Protein 5MKW (pdb70)

Solvent-accessible surface area: 13249 Å² total; per-residue (Å²): 101,46,60,40,34,24,62,14,38,26,60,7,62,110,107,31,102,0,38,0,72,88,62,102,35,62,0,30,114,26,1,70,128,0,42,73,6,74,116,104,86,0,122,117,42,0,97,87,52,48,0,46,161,8,64,115,125,20,2,64,60,0,26,108,44,0,17,80,33,34,0,10,44,6,14,11,80,162,42,90,125,6,22,40,26,134,22,56,84,125,12,7,15,0,0,1,4,18,14,45,76,108,36,67,58,104,17,39,145,24,108,34,72,60,149,150,121,87,199,103,46,60,38,35,24,64,15,37,26,63,8,61,112,110,31,99,0,37,0,72,96,62,103,35,64,0,20,112,23,10,71,128,0,48,74,8,74,116,102,89,0,107,117,39,0,96,86,51,42,0,46,152,9,59,111,118,15,2,62,55,0,20,111,44,0,21,67,33,34,0,4,43,5,15,13,82,159,44,81,137,13,26,44,35,126,21,49,74,136,22,7,16,0,0,2,4,17,16,40,74,113,20,67,62,109,17,35,135,19,96,42,103,74,188,206,187

Secondary structure (DSSP, 8-state):
---SHHHHHHHHHHHHTTB-TTT--BHHHHHHHHHHS-HHHHHHHHHTSGGGGS-HHHHHHHHH---GGGTEEEEESSPPTTS----SGGGEEEEEHHHHHHHHHHHHHHHHHHHHHH-/----HHHHHHHHHHHHTTB-TTT--BHHHHHHHHHHS-HHHHHHHHHTSGGGGS-HHHHHHHHH---GGGTEEEEESSPPTTS----SGGGEEEEEHHHHHHHHHHHHHHHHHHHH-

Structure (mmCIF, N/CA/C/O backbone):
data_5MKW
#
_entry.id   5MKW
#
_cell.length_a   56.841
_cell.length_b   67.552
_cell.length_c   92.161
_cell.angle_alpha   90.00
_cell.angle_beta   90.00
_cell.angle_gamma   90.00
#
_symmetry.space_group_name_H-M   'P 21 21 21'
#
loop_
_entity.id
_entity.type
_entity.pdbx_description
1 polymer 'DNA annealing helicase and endonuclease ZRANB3'
2 non-polymer 'ZINC ION'
3 non-polymer GLYCEROL
4 water water
#
loop_
_atom_site.group_PDB
_atom_site.id
_atom_site.type_symbol
_atom_site.label_atom_id
_atom_site.label_alt_id
_atom_site.label_comp_id
_atom_site.label_asym_id
_atom_site.label_entity_id
_atom_site.label_seq_id
_atom_site.pdbx_PDB_ins_code
_atom_site.Cartn_x
_atom_site.Cartn_y
_atom_site.Cartn_z
_atom_site.occupancy
_atom_site.B_iso_or_equiv
_atom_site.auth_seq_id
_atom_site.auth_comp_id
_atom_site.auth_asym_id
_atom_site.auth_atom_id
_atom_site.pdbx_PDB_model_num
ATOM 1 N N . SER A 1 1 ? -7.930 -36.787 6.580 1.00 40.38 1 SER A N 1
ATOM 2 C CA . SER A 1 1 ? -7.073 -35.881 5.758 1.00 41.61 1 SER A CA 1
ATOM 3 C C . SER A 1 1 ? -7.806 -34.575 5.448 1.00 36.46 1 SER A C 1
ATOM 4 O O . SER A 1 1 ? -8.958 -34.586 5.044 1.00 37.99 1 SER A O 1
ATOM 7 N N . MET A 1 2 ? -7.066 -33.481 5.474 1.00 36.77 2 MET A N 1
ATOM 8 C CA . MET A 1 2 ? -7.627 -32.175 5.208 1.00 36.17 2 MET A CA 1
ATOM 9 C C . MET A 1 2 ? -7.249 -31.691 3.827 1.00 31.49 2 MET A C 1
ATOM 10 O O . MET A 1 2 ? -7.475 -30.543 3.530 1.00 28.21 2 MET A O 1
ATOM 15 N N . SER A 1 3 ? -6.680 -32.566 2.992 1.00 29.21 3 SER A N 1
ATOM 16 C CA . SER A 1 3 ? -6.073 -32.132 1.727 1.00 29.25 3 SER A CA 1
ATOM 17 C C . SER A 1 3 ? -7.128 -31.630 0.730 1.00 25.80 3 SER A C 1
ATOM 18 O O . SER A 1 3 ? -6.856 -30.704 -0.041 1.00 24.91 3 SER A O 1
ATOM 21 N N . ASN A 1 4 ? -8.378 -32.068 0.914 1.00 23.92 4 ASN A N 1
ATOM 22 C CA . ASN A 1 4 ? -9.470 -31.751 0.010 1.00 22.82 4 ASN A CA 1
ATOM 23 C C . ASN A 1 4 ? -10.088 -30.432 0.519 1.00 22.51 4 ASN A C 1
ATOM 24 O O . ASN A 1 4 ? -11.253 -30.347 0.861 1.00 19.58 4 ASN A O 1
ATOM 29 N N . ASN A 1 5 ? -9.256 -29.399 0.636 1.00 23.04 5 ASN A 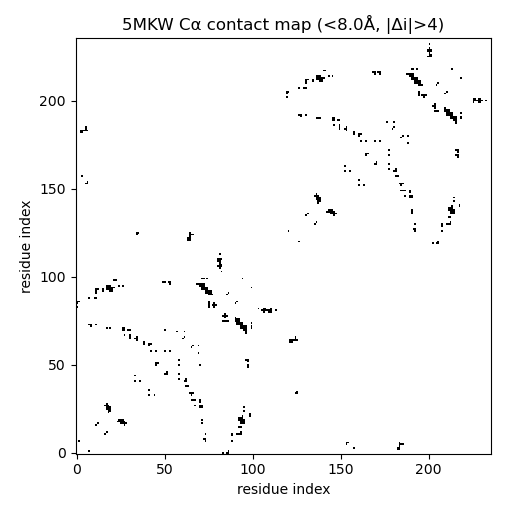N 1
ATOM 30 C CA . ASN A 1 5 ? -9.576 -28.289 1.511 1.00 22.32 5 ASN A CA 1
ATOM 31 C C . ASN A 1 5 ? -10.690 -27.341 1.014 1.00 21.10 5 ASN A C 1
ATOM 32 O O . ASN A 1 5 ? -11.521 -26.909 1.797 1.00 19.49 5 ASN A O 1
ATOM 37 N N . SER A 1 6 ? -10.671 -27.003 -0.263 1.00 20.40 6 SER A N 1
ATOM 38 C CA . SER A 1 6 ? -11.735 -26.255 -0.895 1.00 20.26 6 SER A CA 1
ATOM 39 C C . SER A 1 6 ? -13.079 -26.836 -0.595 1.00 20.28 6 SER A C 1
ATOM 40 O O . SER A 1 6 ? -13.982 -26.119 -0.206 1.00 17.55 6 SER A O 1
ATOM 43 N N . TYR A 1 7 ? -13.207 -28.156 -0.809 1.00 20.23 7 TYR A N 1
ATOM 44 C CA . TYR A 1 7 ? -14.462 -28.830 -0.616 1.00 19.88 7 TYR A CA 1
ATOM 45 C C . TYR A 1 7 ? -14.862 -28.680 0.833 1.00 21.97 7 TYR A C 1
ATOM 46 O O . TYR A 1 7 ? -16.017 -28.351 1.149 1.00 21.07 7 TYR A O 1
ATOM 55 N N . LEU A 1 8 ? -13.935 -29.022 1.727 1.00 22.27 8 LEU A N 1
ATOM 56 C CA . LEU A 1 8 ? -14.236 -29.010 3.148 1.00 21.77 8 LEU A CA 1
ATOM 57 C C . LEU A 1 8 ? -14.628 -27.609 3.661 1.00 22.29 8 LEU A C 1
ATOM 58 O O . LEU A 1 8 ? -15.577 -27.476 4.439 1.00 20.81 8 LEU A O 1
ATOM 63 N N . ARG A 1 9 ? -13.900 -26.582 3.213 1.00 20.89 9 ARG A N 1
ATOM 64 C CA . ARG A 1 9 ? -14.189 -25.197 3.603 1.00 20.35 9 ARG A CA 1
ATOM 65 C C . ARG A 1 9 ? -15.611 -24.868 3.224 1.00 19.68 9 ARG A C 1
ATOM 66 O O . ARG A 1 9 ? -16.384 -24.341 4.031 1.00 20.86 9 ARG A O 1
ATOM 74 N N . ALA A 1 10 ? -15.984 -25.236 2.013 1.00 20.28 10 ALA A N 1
ATOM 75 C CA . ALA A 1 10 ? -17.296 -24.844 1.487 1.00 22.42 10 ALA A CA 1
ATOM 76 C C . ALA A 1 10 ? -18.391 -25.586 2.226 1.00 21.64 10 ALA A C 1
ATOM 77 O O . ALA A 1 10 ? -19.408 -24.987 2.597 1.00 20.54 10 ALA A O 1
ATOM 79 N N . LYS A 1 11 ? -18.145 -26.832 2.541 1.00 22.24 11 LYS A N 1
ATOM 80 C CA . LYS A 1 11 ? -19.134 -27.628 3.300 1.00 25.92 11 LYS A CA 1
ATOM 81 C C . LYS A 1 11 ? -19.334 -27.111 4.708 1.00 24.30 11 LYS A C 1
ATOM 82 O O . LYS A 1 11 ? -20.476 -26.951 5.150 1.00 23.09 11 LYS A O 1
ATOM 88 N N . VAL A 1 12 ? -18.240 -26.756 5.388 1.00 22.22 12 VAL A N 1
ATOM 89 C CA . VAL A 1 12 ? -18.371 -26.230 6.745 1.00 21.58 12 VAL A CA 1
ATOM 90 C C . VAL A 1 12 ? -19.035 -24.841 6.710 1.00 20.84 12 VAL A C 1
ATOM 91 O O . VAL A 1 12 ? -19.897 -24.541 7.517 1.00 22.16 12 VAL A O 1
ATOM 95 N N . PHE A 1 13 ? -18.741 -24.058 5.678 1.00 19.97 13 PHE A N 1
ATOM 96 C CA . PHE A 1 13 ? -19.275 -22.685 5.569 1.00 19.13 13 PHE A CA 1
ATOM 97 C C . PHE A 1 13 ? -20.796 -22.688 5.415 1.00 20.13 13 PHE A C 1
ATOM 98 O O . PHE A 1 13 ? -21.451 -21.792 5.911 1.00 19.55 13 PHE A O 1
ATOM 106 N N . GLU A 1 14 ? -21.345 -23.731 4.768 1.00 21.34 14 GLU A N 1
ATOM 107 C CA . GLU A 1 14 ? -22.811 -23.860 4.571 1.00 24.85 14 GLU A CA 1
ATOM 108 C C . GLU A 1 14 ? -23.514 -23.752 5.922 1.00 25.17 14 GLU A C 1
ATOM 109 O O . GLU A 1 14 ? -24.664 -23.361 5.980 1.00 24.94 14 GLU A O 1
ATOM 115 N N . THR A 1 15 ? -22.865 -24.259 6.978 1.00 23.33 15 THR A N 1
ATOM 116 C CA . THR A 1 15 ? -23.409 -24.220 8.305 1.00 26.15 15 THR A CA 1
ATOM 117 C C . THR A 1 15 ? -22.851 -23.086 9.174 1.00 26.74 15 THR A C 1
ATOM 118 O O . THR A 1 15 ? -23.593 -22.509 9.946 1.00 30.10 15 THR A O 1
ATOM 122 N N . GLU A 1 16 ? -21.578 -22.710 9.043 1.00 22.92 16 GLU A N 1
ATOM 123 C CA . GLU A 1 16 ? -20.968 -21.843 10.052 1.00 21.81 16 GLU A CA 1
ATOM 124 C C . GLU A 1 16 ? -20.706 -20.430 9.554 1.00 22.37 16 GLU A C 1
ATOM 125 O O . GLU A 1 16 ? -20.551 -19.505 10.374 1.00 21.33 16 GLU A O 1
ATOM 131 N N . HIS A 1 17 ? -20.755 -20.246 8.228 1.00 21.62 17 HIS A N 1
ATOM 132 C CA . HIS A 1 17 ? -20.622 -18.954 7.591 1.00 23.27 17 HIS A CA 1
ATOM 133 C C . HIS A 1 17 ? -19.378 -18.178 8.021 1.00 20.94 17 HIS A C 1
ATOM 134 O O . HIS A 1 17 ? -19.421 -16.956 8.121 1.00 19.46 17 HIS A O 1
ATOM 141 N N . GLY A 1 18 ? -18.271 -18.880 8.250 1.00 18.03 18 GLY A N 1
ATOM 142 C CA . GLY A 1 18 ? -17.028 -18.215 8.553 1.00 18.88 18 GLY A CA 1
ATOM 143 C C . GLY A 1 18 ? -17.000 -17.604 9.937 1.00 18.72 18 GLY A C 1
ATOM 144 O O . GLY A 1 18 ? -16.207 -16.690 10.183 1.00 19.86 18 GLY A O 1
ATOM 145 N N . VAL A 1 19 ? -17.794 -18.164 10.860 1.00 19.77 19 VAL A N 1
ATOM 146 C CA . VAL A 1 19 ? -17.817 -17.728 12.279 1.00 19.80 19 VAL A CA 1
ATOM 147 C C . VAL A 1 19 ? -17.023 -18.666 13.159 1.00 19.56 19 VAL A C 1
ATOM 148 O O . VAL A 1 19 ? -17.174 -19.906 13.055 1.00 18.94 19 VAL A O 1
ATOM 152 N N . CYS A 1 20 ? -16.028 -18.135 13.846 1.00 19.55 20 CYS A N 1
ATOM 153 C CA . CYS A 1 20 ? -15.113 -18.992 14.625 1.00 20.14 20 CYS A CA 1
ATOM 154 C C . CYS A 1 20 ? -15.884 -19.668 15.747 1.00 21.59 20 CYS A C 1
ATOM 155 O O . CYS A 1 20 ? -16.636 -18.993 16.493 1.00 21.68 20 CYS A O 1
ATOM 158 N N . GLN A 1 21 ? -15.709 -20.980 15.868 1.00 20.70 21 GLN A N 1
ATOM 159 C CA . GLN A 1 21 ? -16.495 -21.744 16.835 1.00 22.59 21 GLN A CA 1
ATOM 160 C C . GLN A 1 21 ? -15.908 -21.694 18.233 1.00 22.77 21 GLN A C 1
ATOM 161 O O . GLN A 1 21 ? -16.577 -22.075 19.175 1.00 22.30 21 GLN A O 1
ATOM 167 N N . LEU A 1 22 ? -14.702 -21.136 18.370 1.00 23.22 22 LEU A N 1
ATOM 168 C CA . LEU A 1 22 ? -14.085 -20.942 19.691 1.00 25.09 22 LEU A CA 1
ATOM 169 C C . LEU A 1 22 ? -14.333 -19.560 20.267 1.00 27.23 22 LEU A C 1
ATOM 170 O O . LEU A 1 22 ? -14.664 -19.456 21.440 1.00 28.68 22 LEU A O 1
ATOM 175 N N . CYS A 1 23 ? -14.129 -18.506 19.470 1.00 26.44 23 CYS A N 1
ATOM 176 C CA . CYS A 1 23 ? -14.203 -17.152 19.978 1.00 24.73 23 CYS A CA 1
ATOM 177 C C . CYS A 1 23 ? -15.341 -1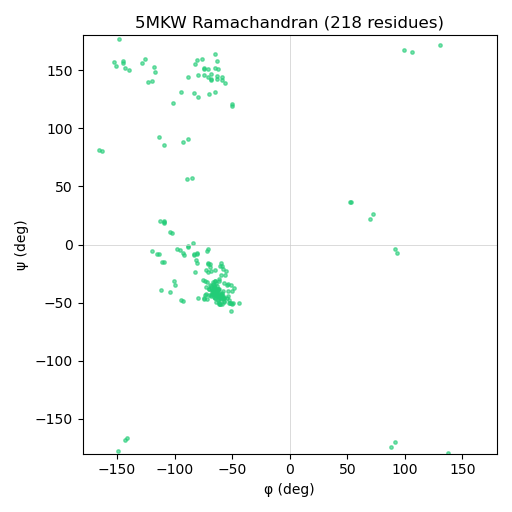6.325 19.383 1.00 24.03 23 CYS A C 1
ATOM 178 O O . CYS A 1 23 ? -15.589 -15.228 19.851 1.00 24.73 23 CYS A O 1
ATOM 181 N N . ASN A 1 24 ? -16.008 -16.868 18.377 1.00 22.89 24 ASN A N 1
ATOM 182 C CA A ASN A 1 24 ? -17.232 -16.349 17.770 0.50 23.88 24 ASN A CA 1
ATOM 183 C CA B ASN A 1 24 ? -17.257 -16.287 17.849 0.50 22.53 24 ASN A CA 1
ATOM 184 C C . ASN A 1 24 ? -17.074 -15.037 17.006 1.00 23.33 24 ASN A C 1
ATOM 185 O O . ASN A 1 24 ? -18.053 -14.416 16.616 1.00 23.42 24 ASN A O 1
ATOM 194 N N . VAL A 1 25 ? -15.857 -14.738 16.603 1.00 22.21 25 VAL A N 1
ATOM 195 C CA . VAL A 1 25 ? -15.707 -13.669 15.649 1.00 22.77 25 VAL A CA 1
ATOM 196 C C . VAL A 1 25 ? -16.272 -14.056 14.302 1.00 23.88 25 VAL A C 1
ATOM 197 O O . VAL A 1 25 ? -16.255 -15.240 13.901 1.00 21.49 25 VAL A O 1
ATOM 201 N N . ASN A 1 26 ? -16.812 -13.073 13.600 1.00 23.21 26 ASN A N 1
ATOM 202 C CA . ASN A 1 26 ? -17.290 -13.341 12.244 1.00 24.01 26 ASN A CA 1
ATOM 203 C C . ASN A 1 26 ? -16.186 -13.033 11.239 1.00 21.47 26 ASN A C 1
ATOM 204 O O . ASN A 1 26 ? -16.006 -11.886 10.806 1.00 20.60 26 ASN A O 1
ATOM 209 N N . ALA A 1 27 ? -15.374 -14.048 10.985 1.00 20.26 27 ALA A N 1
ATOM 210 C CA . ALA A 1 27 ? -14.138 -13.852 10.272 1.00 17.97 27 ALA A CA 1
ATOM 211 C C . ALA A 1 27 ? -14.424 -13.570 8.806 1.00 17.91 27 ALA A C 1
ATOM 212 O O . ALA A 1 27 ? -13.714 -12.782 8.167 1.00 17.57 27 ALA A O 1
ATOM 214 N N . GLN A 1 28 ? -15.492 -14.153 8.281 1.00 17.48 28 GLN A N 1
ATOM 215 C CA . GLN A 1 28 ? -15.872 -13.882 6.910 1.00 19.26 28 GLN A CA 1
ATOM 216 C C . GLN A 1 28 ? -16.313 -12.436 6.668 1.00 20.28 28 GLN A C 1
ATOM 217 O O . GLN A 1 28 ? -16.027 -11.862 5.626 1.00 20.32 28 GLN A O 1
ATOM 223 N N . GLU A 1 29 ? -17.037 -11.871 7.615 1.00 22.33 29 GLU A N 1
ATOM 224 C CA . GLU A 1 29 ? -17.483 -10.480 7.508 1.00 23.62 29 GLU A CA 1
ATOM 225 C C . GLU A 1 29 ? -16.288 -9.523 7.501 1.00 22.91 29 GLU A C 1
ATOM 226 O O . GLU A 1 29 ? -16.250 -8.582 6.713 1.00 20.35 29 GLU A O 1
ATOM 232 N N . LEU A 1 30 ? -15.288 -9.801 8.343 1.00 21.05 30 LEU A N 1
ATOM 233 C CA . LEU A 1 30 ? -14.040 -9.003 8.291 1.00 20.85 30 LEU A CA 1
ATOM 234 C C . LEU A 1 30 ? -13.281 -9.146 6.936 1.00 19.94 30 LEU A C 1
ATOM 235 O O . LEU A 1 30 ? -12.773 -8.160 6.379 1.00 20.62 30 LEU A O 1
ATOM 240 N N . PHE A 1 31 ? -13.170 -10.359 6.438 1.00 18.47 31 PHE A N 1
ATOM 241 C CA . PHE A 1 31 ? -12.586 -10.609 5.100 1.00 18.95 31 PHE A CA 1
ATOM 242 C C . PHE A 1 31 ? -13.242 -9.701 4.050 1.00 19.34 31 PHE A C 1
ATOM 243 O O . PHE A 1 31 ? -12.556 -9.043 3.269 1.00 20.64 31 P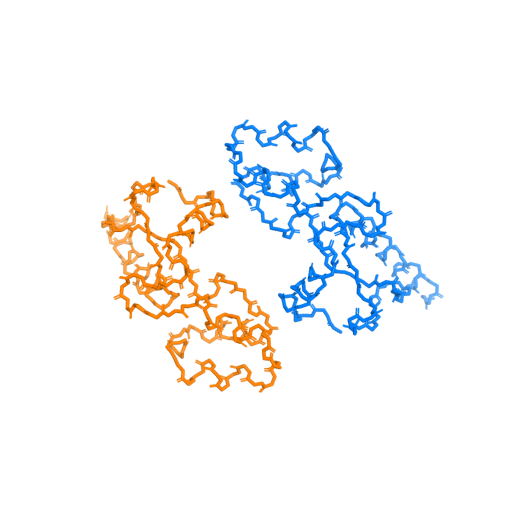HE A O 1
ATOM 251 N N . LEU A 1 32 ? -14.573 -9.691 4.015 1.00 19.93 32 LEU A N 1
ATOM 252 C CA . LEU A 1 32 ? -15.264 -8.938 2.956 1.00 21.74 32 LEU A CA 1
ATOM 253 C C . LEU A 1 32 ? -15.005 -7.449 3.108 1.00 22.38 32 LEU A C 1
ATOM 254 O O . LEU A 1 32 ? -14.840 -6.753 2.122 1.00 21.23 32 LEU A O 1
ATOM 259 N N . ARG A 1 33 ? -15.009 -6.971 4.347 1.00 23.99 33 ARG A N 1
ATOM 260 C CA A ARG A 1 33 ? -14.739 -5.565 4.625 0.50 25.65 33 ARG A CA 1
ATOM 261 C CA B ARG A 1 33 ? -14.724 -5.564 4.647 0.50 25.21 33 ARG A CA 1
ATOM 262 C C . ARG A 1 33 ? -13.319 -5.168 4.175 1.00 25.88 33 ARG A C 1
ATOM 263 O O . ARG A 1 33 ? -13.126 -4.142 3.481 1.00 21.65 33 ARG A O 1
ATOM 278 N N . LEU A 1 34 ? -12.337 -6.018 4.483 1.00 23.43 34 LEU A N 1
ATOM 279 C CA . LEU A 1 34 ? -10.976 -5.771 4.062 1.00 22.65 34 LEU A CA 1
ATOM 280 C C . LEU A 1 34 ? -10.801 -5.828 2.561 1.00 21.65 34 LEU A C 1
ATOM 281 O O . LEU A 1 34 ? -10.132 -4.982 1.967 1.00 24.44 34 LEU A O 1
ATOM 286 N N . ARG A 1 35 ? -11.381 -6.835 1.938 1.00 22.21 35 ARG A N 1
ATOM 287 C CA . ARG A 1 35 ? -11.263 -7.007 0.514 1.00 22.51 35 ARG A CA 1
ATOM 288 C C . ARG A 1 35 ? -11.682 -5.727 -0.196 1.00 22.03 35 ARG A C 1
ATOM 289 O O . ARG A 1 35 ? -11.050 -5.300 -1.166 1.00 21.35 35 ARG A O 1
ATOM 297 N N . ASP A 1 36 ? -12.783 -5.154 0.257 1.00 22.44 36 ASP A N 1
ATOM 298 C CA . ASP A 1 36 ? -13.379 -4.085 -0.470 1.00 24.22 36 ASP A CA 1
ATOM 299 C C . ASP A 1 36 ? -12.965 -2.705 0.003 1.00 24.35 36 ASP A C 1
ATOM 300 O O . ASP A 1 36 ? -13.352 -1.714 -0.604 1.00 25.08 36 ASP A O 1
ATOM 305 N N . ALA A 1 37 ? -12.193 -2.642 1.076 1.00 24.69 37 ALA A N 1
ATOM 306 C CA . ALA A 1 37 ? -11.528 -1.412 1.482 1.00 24.46 37 ALA A CA 1
ATOM 307 C C . ALA A 1 37 ? -10.344 -1.097 0.582 1.00 26.97 37 ALA A C 1
ATOM 308 O O . ALA A 1 37 ? -9.648 -1.985 0.116 1.00 25.00 37 ALA A O 1
ATOM 310 N N . PRO A 1 38 ? -10.029 0.189 0.443 1.00 29.00 38 PRO A N 1
ATOM 311 C CA . PRO A 1 38 ? -8.811 0.581 -0.257 1.00 31.01 38 PRO A CA 1
ATOM 312 C C . PRO A 1 38 ? -7.625 0.068 0.494 1.00 28.96 38 PRO A C 1
ATOM 313 O O . PRO A 1 38 ? -7.648 0.054 1.718 1.00 26.42 38 PRO A O 1
ATOM 317 N N . LYS A 1 39 ? -6.588 -0.318 -0.229 1.00 28.83 39 LYS A N 1
ATOM 318 C CA . LYS A 1 39 ? -5.373 -0.805 0.433 1.00 34.63 39 LYS A CA 1
ATOM 319 C C . LYS A 1 39 ? -4.914 0.127 1.553 1.00 33.34 39 LYS A C 1
ATOM 320 O O . LYS A 1 39 ? -4.453 -0.324 2.612 1.00 31.02 39 LYS A O 1
ATOM 326 N N . SER A 1 40 ? -5.068 1.433 1.336 1.00 33.64 40 SER A N 1
ATOM 327 C CA . SER A 1 40 ? -4.549 2.418 2.284 1.00 33.07 40 SER A CA 1
ATOM 328 C C . SER A 1 40 ? -5.313 2.433 3.617 1.00 31.82 40 SER A C 1
ATOM 329 O O . SER A 1 40 ? -4.827 2.966 4.593 1.00 30.80 40 SER A O 1
ATOM 332 N N . GLN A 1 41 ? -6.532 1.909 3.659 1.00 31.58 41 GLN A N 1
ATOM 333 C CA . GLN A 1 41 ? -7.244 1.764 4.942 1.00 30.82 41 GLN A CA 1
ATOM 334 C C . GLN A 1 41 ? -7.054 0.422 5.655 1.00 27.35 41 GLN A C 1
ATOM 335 O O . GLN A 1 41 ? -7.497 0.269 6.777 1.00 26.67 41 GLN A O 1
ATOM 341 N N . ARG A 1 42 ? -6.438 -0.553 5.003 1.00 24.34 42 ARG A N 1
ATOM 342 C CA . ARG A 1 42 ? -6.439 -1.943 5.530 1.00 23.09 42 ARG A CA 1
ATOM 343 C C . ARG A 1 42 ? -5.626 -2.128 6.808 1.00 24.31 42 ARG A C 1
ATOM 344 O O . ARG A 1 42 ? -6.068 -2.774 7.743 1.00 21.09 42 ARG A O 1
ATOM 352 N N . LYS A 1 43 ? -4.498 -1.432 6.901 1.00 25.15 43 LYS A N 1
ATOM 353 C CA . LYS A 1 43 ? -3.631 -1.614 8.043 1.00 27.38 43 LYS A CA 1
ATOM 354 C C . LYS A 1 43 ? -4.394 -1.230 9.319 1.00 29.40 43 LYS A C 1
ATOM 355 O O . LYS A 1 43 ? -4.413 -1.979 10.302 1.00 27.38 43 LYS A O 1
ATOM 361 N N . ASN A 1 44 ? -5.011 -0.057 9.328 1.00 29.50 44 ASN A N 1
ATOM 362 C CA . ASN A 1 44 ? -5.690 0.388 10.550 1.00 30.44 44 ASN A CA 1
ATOM 363 C C . ASN A 1 44 ? -6.874 -0.478 10.919 1.00 28.29 44 ASN A C 1
ATOM 364 O O . ASN A 1 44 ? -7.089 -0.745 12.094 1.00 27.58 44 ASN A O 1
ATOM 369 N N . LEU A 1 45 ? -7.611 -0.952 9.922 1.00 26.17 45 LEU A N 1
ATOM 370 C CA . LEU A 1 45 ? -8.672 -1.925 10.176 1.00 27.29 45 LEU A CA 1
ATOM 371 C C . LEU A 1 45 ? -8.116 -3.191 10.840 1.00 27.30 45 LEU A C 1
ATOM 372 O O . LEU A 1 45 ? -8.744 -3.743 11.743 1.00 25.86 45 LEU A O 1
ATOM 377 N N . LEU A 1 46 ? -7.001 -3.711 10.321 1.00 23.81 46 LEU A N 1
ATOM 378 C CA . LEU A 1 46 ? -6.487 -4.964 10.832 1.00 24.12 46 LEU A CA 1
ATOM 379 C C . LEU A 1 46 ? -5.989 -4.805 12.259 1.00 25.57 46 LEU A C 1
ATOM 380 O O . LEU A 1 46 ? -6.153 -5.706 13.073 1.00 26.88 46 LEU A O 1
ATOM 385 N N . TYR A 1 47 ? -5.318 -3.695 12.562 1.00 26.15 47 TYR A N 1
ATOM 386 C CA . TYR A 1 47 ? -4.781 -3.511 13.912 1.00 26.35 47 TYR A CA 1
ATOM 387 C C . TYR A 1 47 ? -5.807 -3.035 14.935 1.00 25.47 47 TYR A C 1
ATOM 388 O O . TYR A 1 47 ? -5.508 -3.004 16.123 1.00 24.59 47 TYR A O 1
ATOM 397 N N . ALA A 1 48 ? -7.012 -2.707 14.476 1.00 24.84 48 ALA A N 1
ATOM 398 C CA . ALA A 1 48 ? -8.086 -2.285 15.368 1.00 26.63 48 ALA A CA 1
ATOM 399 C C . ALA A 1 48 ? -8.911 -3.440 15.884 1.00 26.09 48 ALA A C 1
ATOM 400 O O . ALA A 1 48 ? -9.795 -3.207 16.688 1.00 25.20 48 ALA A O 1
ATOM 402 N N . THR A 1 49 ? -8.630 -4.673 15.458 1.00 23.28 49 THR A N 1
ATOM 403 C CA . THR A 1 49 ? -9.457 -5.803 15.870 1.00 22.66 49 THR A CA 1
ATOM 404 C C . THR A 1 49 ? -8.625 -7.066 16.091 1.00 23.03 49 THR A C 1
ATOM 405 O O . THR A 1 49 ? -7.413 -6.984 16.199 1.00 22.82 49 THR A O 1
ATOM 409 N N . TRP A 1 50 ? -9.283 -8.206 16.239 1.00 24.62 50 TRP A N 1
ATOM 410 C CA . TRP A 1 50 ? -8.659 -9.493 16.640 1.00 23.81 50 TRP A CA 1
ATOM 411 C C . TRP A 1 50 ? -7.535 -9.928 15.728 1.00 22.28 50 TRP A C 1
ATOM 412 O O . TRP A 1 50 ? -6.626 -10.635 16.157 1.00 24.66 50 TRP A O 1
ATOM 423 N N . THR A 1 51 ? -7.569 -9.497 14.474 1.00 21.33 51 THR A N 1
ATOM 424 C CA . THR A 1 51 ? -6.447 -9.752 13.528 1.00 23.69 51 THR A CA 1
ATOM 425 C C . THR A 1 51 ? -5.070 -9.131 13.966 1.00 24.11 51 THR A C 1
ATOM 426 O O . THR A 1 51 ? -3.992 -9.555 13.517 1.00 19.75 51 THR A O 1
ATOM 430 N N . SER A 1 52 ? -5.114 -8.172 14.879 1.00 24.24 52 SER A N 1
ATOM 431 C CA . SER A 1 52 ? -3.881 -7.535 15.353 1.00 25.20 52 SER A CA 1
ATOM 432 C C . SER A 1 52 ? -2.909 -8.529 15.966 1.00 26.90 52 SER A C 1
ATOM 433 O O . SER A 1 52 ? -1.696 -8.262 16.051 1.00 24.88 52 SER A O 1
ATOM 436 N N . LYS A 1 53 ? -3.420 -9.696 16.330 1.00 25.08 53 LYS A N 1
ATOM 437 C CA . LYS A 1 53 ? -2.599 -10.731 16.916 1.00 27.91 53 LYS A CA 1
ATOM 438 C C . LYS A 1 53 ? -1.950 -11.680 15.914 1.00 25.99 53 LYS A C 1
ATOM 439 O O . LYS A 1 53 ? -1.187 -12.529 16.298 1.00 24.54 53 LYS A O 1
ATOM 445 N N . LEU A 1 54 ? -2.209 -11.506 14.632 1.00 25.67 54 LEU A N 1
ATOM 446 C CA . LEU A 1 54 ? -1.597 -12.353 13.611 1.00 23.22 54 LEU A CA 1
ATOM 447 C C . LEU A 1 54 ? -0.144 -11.942 13.384 1.00 23.48 54 LEU A C 1
ATOM 448 O O . LEU A 1 54 ? 0.205 -10.809 13.655 1.00 26.43 54 LEU A O 1
ATOM 453 N N . PRO A 1 55 ? 0.683 -12.840 12.817 1.00 23.24 55 PRO A N 1
ATOM 454 C CA . PRO A 1 55 ? 2.047 -12.448 12.428 1.00 21.95 55 PRO A CA 1
ATOM 455 C C . PRO A 1 55 ? 2.106 -11.297 11.436 1.00 21.93 55 PRO A C 1
ATOM 456 O O . PRO A 1 55 ? 1.259 -11.190 10.537 1.00 20.63 55 PRO A O 1
ATOM 460 N N . LEU A 1 56 ? 3.088 -10.420 11.636 1.00 22.60 56 LEU A N 1
ATOM 461 C CA . LEU A 1 56 ? 3.354 -9.298 10.769 1.00 23.21 56 LEU A CA 1
ATOM 462 C C . LEU A 1 56 ? 3.426 -9.716 9.311 1.00 22.98 56 LEU A C 1
ATOM 463 O O . LEU A 1 56 ? 2.943 -9.023 8.448 1.00 21.91 56 LEU A O 1
ATOM 468 N N . GLU A 1 57 ? 4.031 -10.862 9.051 1.00 21.97 57 GLU A N 1
ATOM 469 C CA . GLU A 1 57 ? 4.158 -11.371 7.697 1.00 24.24 57 GLU A CA 1
ATOM 470 C C . GLU A 1 57 ? 2.756 -11.566 7.071 1.00 22.74 57 GLU A C 1
ATOM 471 O O . GLU A 1 57 ? 2.483 -11.195 5.930 1.00 22.93 57 GLU A O 1
ATOM 477 N N . GLN A 1 58 ? 1.847 -12.097 7.856 1.00 23.03 58 GLN A N 1
ATOM 478 C CA . GLN A 1 58 ? 0.517 -12.394 7.333 1.00 22.97 58 GLN A CA 1
ATOM 479 C C . GLN A 1 58 ? -0.254 -11.110 7.159 1.00 22.04 58 GLN A C 1
ATOM 480 O O . GLN A 1 58 ? -0.923 -10.898 6.143 1.00 21.06 58 GLN A O 1
ATOM 486 N N . LEU A 1 59 ? -0.154 -10.233 8.155 1.00 21.99 59 LEU A N 1
ATOM 487 C CA . LEU A 1 59 ? -0.788 -8.924 8.084 1.00 20.89 59 LEU A CA 1
ATOM 488 C C . LEU A 1 59 ? -0.301 -8.120 6.870 1.00 21.52 59 LEU A C 1
ATOM 489 O O . LEU A 1 59 ? -1.105 -7.475 6.175 1.00 21.24 59 LEU A O 1
ATOM 494 N N . ASN A 1 60 ? 0.995 -8.191 6.553 1.00 23.20 60 ASN A N 1
ATOM 495 C CA . ASN A 1 60 ? 1.479 -7.509 5.353 1.00 22.63 60 ASN A CA 1
ATOM 496 C C . ASN A 1 60 ? 0.797 -8.118 4.086 1.00 21.95 60 ASN A C 1
ATOM 497 O O . ASN A 1 60 ? 0.439 -7.410 3.145 1.00 20.42 60 ASN A O 1
ATOM 502 N N . GLU A 1 61 ? 0.599 -9.422 4.060 1.00 22.67 61 GLU A N 1
ATOM 503 C CA . GLU A 1 61 ? -0.090 -10.030 2.889 1.00 24.92 61 GLU A CA 1
ATOM 504 C C . GLU A 1 61 ? -1.543 -9.604 2.804 1.00 22.60 61 GLU A C 1
ATOM 505 O O . GLU A 1 61 ? -2.109 -9.440 1.709 1.00 22.61 61 GLU A O 1
ATOM 511 N N . MET A 1 62 ? -2.156 -9.523 3.969 1.00 22.62 62 MET A N 1
ATOM 512 C CA . MET A 1 62 ? -3.552 -9.075 4.071 1.00 21.11 62 MET A CA 1
ATOM 513 C C . MET A 1 62 ? -3.776 -7.619 3.649 1.00 21.82 62 MET A C 1
ATOM 514 O O . MET A 1 62 ? -4.844 -7.276 3.200 1.00 20.53 62 MET A O 1
ATOM 519 N N . ILE A 1 63 ? -2.785 -6.751 3.860 1.00 21.58 63 ILE A N 1
ATOM 520 C CA . ILE A 1 63 ? -2.886 -5.365 3.398 1.00 22.19 63 ILE A CA 1
ATOM 521 C C . ILE A 1 63 ? -2.810 -5.304 1.871 1.00 22.63 63 ILE A C 1
ATOM 522 O O . ILE A 1 63 ? -3.510 -4.533 1.220 1.00 21.42 63 ILE A O 1
ATOM 527 N N . ARG A 1 64 ? -1.949 -6.147 1.287 1.00 24.22 64 ARG A N 1
ATOM 528 C CA A ARG A 1 64 ? -1.744 -6.144 -0.152 0.50 24.97 64 ARG A CA 1
ATOM 529 C CA B ARG A 1 64 ? -1.743 -6.143 -0.155 0.50 24.93 64 ARG A CA 1
ATOM 530 C C . ARG A 1 64 ? -2.949 -6.777 -0.837 1.00 23.41 64 ARG A C 1
ATOM 531 O O . ARG A 1 64 ? -3.440 -6.276 -1.845 1.00 21.81 64 ARG A O 1
ATOM 546 N N . ASN A 1 65 ? -3.365 -7.930 -0.331 1.00 22.15 65 ASN A N 1
ATOM 547 C CA . ASN A 1 65 ? -4.313 -8.764 -1.047 1.00 21.85 65 ASN A CA 1
ATOM 548 C C . ASN A 1 65 ? -4.970 -9.800 -0.160 1.00 21.34 65 ASN A C 1
ATOM 549 O O . ASN A 1 65 ? -4.531 -10.950 -0.094 1.00 17.54 65 ASN A O 1
ATOM 554 N N . PRO A 1 66 ? -5.985 -9.378 0.586 1.00 21.78 66 PRO A N 1
ATOM 555 C CA . PRO A 1 66 ? -6.534 -10.324 1.541 1.00 20.75 66 PRO A CA 1
ATOM 556 C C . PRO A 1 66 ? -7.242 -11.472 0.806 1.00 21.13 66 PRO A C 1
ATOM 557 O O . PRO A 1 66 ? -7.833 -11.277 -0.280 1.00 22.28 66 PRO A O 1
ATOM 561 N N . GLY A 1 67 ? -7.088 -12.666 1.337 1.00 20.97 67 GLY A N 1
ATOM 562 C CA . GLY A 1 67 ? -7.903 -13.867 0.936 1.00 21.69 67 GLY A CA 1
ATOM 563 C C . GLY A 1 67 ? -8.568 -14.541 2.103 1.00 20.00 67 GLY A C 1
ATOM 564 O O . GLY A 1 67 ? -8.180 -14.327 3.243 1.00 18.92 67 GLY A O 1
ATOM 565 N N . GLU A 1 68 ? -9.621 -15.339 1.822 1.00 20.13 68 GLU A N 1
ATOM 566 C CA A GLU A 1 68 ? -10.483 -15.866 2.820 0.60 18.71 68 GLU A CA 1
ATOM 567 C CA B GLU A 1 68 ? -10.496 -15.864 2.872 0.40 19.21 68 GLU A CA 1
ATOM 568 C C . GLU A 1 68 ? -9.664 -16.670 3.852 1.00 18.87 68 GLU A C 1
ATOM 569 O O . GLU A 1 68 ? -9.921 -16.655 5.030 1.00 17.69 68 GLU A O 1
ATOM 580 N N . GLY A 1 69 ? -8.717 -17.465 3.349 1.00 18.95 69 GLY A N 1
ATOM 581 C CA . GLY A 1 69 ? -7.824 -18.226 4.194 1.00 17.93 69 GLY A CA 1
ATOM 582 C C . GLY A 1 69 ? -6.941 -17.450 5.165 1.00 17.41 69 GLY A C 1
ATOM 583 O O . GLY A 1 69 ? -6.433 -18.025 6.112 1.00 16.53 69 GLY A O 1
ATOM 584 N N . HIS A 1 70 ? -6.795 -16.143 4.976 1.00 17.23 70 HIS A N 1
ATOM 585 C CA . HIS A 1 70 ? -6.132 -15.315 5.970 1.00 17.59 70 HIS A CA 1
ATOM 586 C C . HIS A 1 70 ? -6.959 -15.090 7.200 1.00 16.73 70 HIS A C 1
ATOM 587 O O . HIS A 1 70 ? -6.423 -14.682 8.243 1.00 17.04 70 HIS A O 1
ATOM 594 N N . PHE A 1 71 ? -8.266 -15.249 7.067 1.00 16.31 71 PHE A N 1
ATOM 595 C CA . PHE A 1 71 ? -9.213 -14.899 8.126 1.00 16.25 71 PHE A CA 1
ATOM 596 C C . PHE A 1 71 ? -9.767 -16.129 8.882 1.00 16.71 71 PHE A C 1
ATOM 597 O O . PHE A 1 71 ? -9.990 -16.060 10.099 1.00 16.61 71 PHE A O 1
ATOM 605 N N . TRP A 1 72 ? -10.085 -17.207 8.163 1.00 16.58 72 TRP A N 1
ATOM 606 C CA . TRP A 1 72 ? -10.585 -18.437 8.803 1.00 16.90 72 TRP A CA 1
ATOM 607 C C . TRP A 1 72 ? -10.087 -19.691 8.087 1.00 16.84 72 TRP A C 1
ATOM 608 O O . TRP A 1 72 ? -9.752 -19.658 6.903 1.00 16.51 72 TRP A O 1
ATOM 619 N N . GLN A 1 73 ? -10.062 -20.785 8.843 1.00 16.52 73 GLN A N 1
ATOM 620 C CA . GLN A 1 73 ? -9.583 -22.094 8.423 1.00 19.03 73 GLN A CA 1
ATOM 621 C C . GLN A 1 73 ? -10.547 -23.146 8.999 1.00 19.69 73 GLN A C 1
ATOM 622 O O . GLN A 1 73 ? -11.103 -22.929 10.076 1.00 19.39 73 GLN A O 1
ATOM 628 N N . VAL A 1 74 ? -10.706 -24.281 8.297 1.00 20.83 74 VAL A N 1
ATOM 629 C CA A VAL A 1 74 ? -11.348 -25.467 8.861 0.50 22.04 74 VAL A CA 1
ATOM 630 C CA B VAL A 1 74 ? -11.358 -25.443 8.892 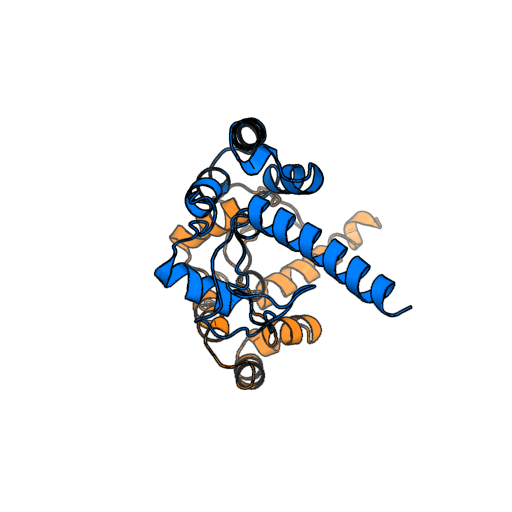0.50 20.94 74 VAL A CA 1
ATOM 631 C C . VAL A 1 74 ? -10.345 -26.274 9.667 1.00 22.33 74 VAL A C 1
ATOM 632 O O . VAL A 1 74 ? -9.198 -26.465 9.231 1.00 21.39 74 VAL A O 1
ATOM 639 N N . ASP A 1 75 ? -10.758 -26.772 10.824 1.00 22.97 75 ASP A N 1
ATOM 640 C CA . ASP A 1 75 ? -9.867 -27.600 11.619 1.00 26.00 75 ASP A CA 1
ATOM 641 C C . ASP A 1 75 ? -10.688 -28.630 12.377 1.00 26.19 75 ASP A C 1
ATOM 642 O O . ASP A 1 75 ? -11.926 -28.649 12.291 1.00 23.28 75 ASP A O 1
ATOM 647 N N . HIS A 1 76 ? -10.008 -29.503 13.106 1.00 25.25 76 HIS A N 1
ATOM 648 C CA . HIS A 1 76 ? -10.680 -30.580 13.834 1.00 26.46 76 HIS A CA 1
ATOM 649 C C . HIS A 1 76 ? -11.389 -30.066 15.071 1.00 26.67 76 HIS A C 1
ATOM 650 O O . HIS A 1 76 ? -10.875 -29.192 15.778 1.00 27.07 76 HIS A O 1
ATOM 657 N N . ILE A 1 77 ? -12.520 -30.684 15.405 1.00 26.63 77 ILE A N 1
ATOM 658 C CA . ILE A 1 77 ? -13.144 -30.425 16.689 1.00 29.99 77 ILE A CA 1
ATOM 659 C C . ILE A 1 77 ? -12.435 -31.225 17.780 1.00 32.50 77 ILE A C 1
ATOM 660 O O . ILE A 1 77 ? -12.092 -30.663 18.820 1.00 33.28 77 ILE A O 1
ATOM 665 N N . LYS A 1 78 ? -12.188 -32.513 17.509 1.00 31.03 78 LYS A N 1
ATOM 666 C CA . LYS A 1 78 ? -11.412 -33.390 18.400 1.00 38.76 78 LYS A CA 1
ATOM 667 C C . LYS A 1 78 ? -10.107 -33.776 17.705 1.00 38.98 78 LYS A C 1
ATOM 668 O O . LYS A 1 78 ? -10.089 -34.644 16.786 1.00 32.74 78 LYS A O 1
ATOM 674 N N . PRO A 1 79 ? -9.061 -32.984 17.967 1.00 41.98 79 PRO A N 1
ATOM 675 C CA . PRO A 1 79 ? -7.771 -33.431 17.438 1.00 46.50 79 PRO A CA 1
ATOM 676 C C . PRO A 1 79 ? -7.130 -34.459 18.359 1.00 49.78 79 PRO A C 1
ATOM 677 O O . PRO A 1 79 ? -7.332 -34.465 19.577 1.00 46.03 79 PRO A O 1
ATOM 681 N N . VAL A 1 80 ? -6.282 -35.259 17.754 1.00 50.57 80 VAL A N 1
ATOM 682 C CA . VAL A 1 80 ? -5.371 -36.104 18.480 1.00 50.78 80 VAL A CA 1
ATOM 683 C C . VAL A 1 80 ? -4.287 -35.209 19.132 1.00 48.83 80 VAL A C 1
ATOM 684 O O . VAL A 1 80 ? -3.983 -34.109 18.633 1.00 44.48 80 VAL A O 1
ATOM 688 N N . TYR A 1 81 ? -3.737 -35.647 20.263 1.00 44.78 81 TYR A N 1
ATOM 689 C CA . TYR A 1 81 ? -2.526 -35.014 20.828 1.00 46.01 81 TYR A CA 1
ATOM 690 C C . TYR A 1 81 ? -1.397 -34.858 19.803 1.00 40.43 81 TYR A C 1
ATOM 691 O O . TYR A 1 81 ? -0.940 -35.835 19.246 1.00 45.33 81 TYR A O 1
ATOM 700 N N . GLY A 1 82 ? -0.968 -33.628 19.526 1.00 37.97 82 GLY A N 1
ATOM 701 C CA . GLY A 1 82 ? 0.060 -33.399 18.515 1.00 37.16 82 GLY A CA 1
ATOM 702 C C . GLY A 1 82 ? -0.485 -33.145 17.119 1.00 35.96 82 GLY A C 1
ATOM 703 O O . GLY A 1 82 ? 0.260 -32.831 16.213 1.00 33.76 82 GLY A O 1
ATOM 704 N N . GLY A 1 83 ? -1.791 -33.236 16.949 1.00 39.83 83 GLY A N 1
ATOM 705 C CA . GLY A 1 83 ? -2.428 -32.837 15.690 1.00 42.65 83 GLY A CA 1
ATOM 706 C C . GLY A 1 83 ? -2.863 -34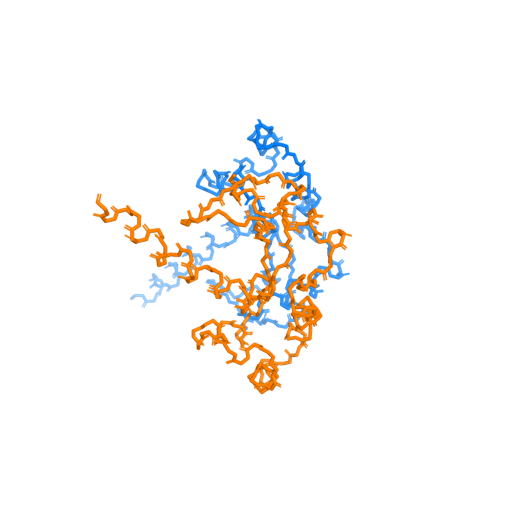.048 14.904 1.00 48.52 83 GLY A C 1
ATOM 707 O O . GLY A 1 83 ? -2.544 -35.193 15.259 1.00 48.97 83 GLY A O 1
ATOM 708 N N . GLY A 1 84 ? -3.699 -33.796 13.908 1.00 50.75 84 GLY A N 1
ATOM 709 C CA . GLY A 1 84 ? -4.402 -34.853 13.200 1.00 50.07 84 GLY A CA 1
ATOM 710 C C . GLY A 1 84 ? -5.728 -35.241 13.834 1.00 45.63 84 GLY A C 1
ATOM 711 O O . GLY A 1 84 ? -6.197 -34.643 14.800 1.00 43.72 84 GLY A O 1
ATOM 712 N N . GLY A 1 85 ? -6.330 -36.274 13.276 1.00 45.93 85 GLY A N 1
ATOM 713 C CA . GLY A 1 85 ? -7.636 -36.743 13.723 1.00 43.05 85 GLY A CA 1
ATOM 714 C C . GLY A 1 85 ? -8.475 -37.065 12.515 1.00 40.80 85 GLY A C 1
ATOM 715 O O . GLY A 1 85 ? -8.002 -36.974 11.391 1.00 39.01 85 GLY A O 1
ATOM 716 N N . GLN A 1 86 ? -9.698 -37.499 12.777 1.00 40.24 8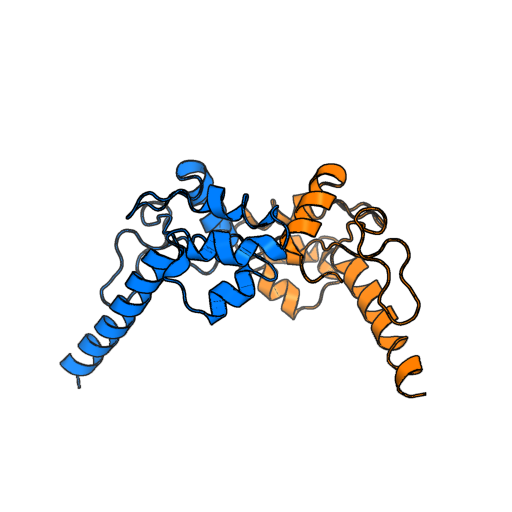6 GLN A N 1
ATOM 717 C CA A GLN A 1 86 ? -10.661 -37.822 11.738 0.50 41.38 86 GLN A CA 1
ATOM 718 C CA B GLN A 1 86 ? -10.665 -37.826 11.740 0.50 43.07 86 GLN A CA 1
ATOM 719 C C . GLN A 1 86 ? -11.071 -36.565 10.991 1.00 41.54 86 GLN A C 1
ATOM 720 O O . GLN A 1 86 ? -11.309 -35.531 11.612 1.00 36.09 86 GLN A O 1
ATOM 731 N N . CYS A 1 87 ? -11.183 -36.668 9.662 1.00 38.05 87 CYS A N 1
ATOM 732 C CA . CYS A 1 87 ? -11.528 -35.507 8.844 1.00 38.09 87 CYS A CA 1
ATOM 733 C C . CYS A 1 87 ? -12.920 -35.573 8.254 1.00 38.58 87 CYS A C 1
ATOM 734 O O . CYS A 1 87 ? -13.218 -34.845 7.305 1.00 36.88 87 CYS A O 1
ATOM 737 N N . SER A 1 88 ? -13.764 -36.431 8.826 1.00 36.37 88 SER A N 1
ATOM 738 C CA . SER A 1 88 ? -15.195 -36.411 8.553 1.00 39.25 88 SER A CA 1
ATOM 739 C C . SER A 1 88 ? -15.820 -35.089 8.999 1.00 36.52 88 SER A C 1
ATOM 740 O O . SER A 1 88 ? -15.360 -34.431 9.948 1.00 33.51 88 SER A O 1
ATOM 743 N N . LEU A 1 89 ? -16.885 -34.716 8.312 1.00 34.13 89 LEU A N 1
ATOM 744 C CA . LEU A 1 89 ? -17.462 -33.387 8.453 1.00 37.93 89 LEU A CA 1
ATOM 745 C C . LEU A 1 89 ? -17.947 -33.147 9.889 1.00 36.69 89 LEU A C 1
ATOM 746 O O . LEU A 1 89 ? -17.949 -32.015 10.382 1.00 32.36 89 LEU A O 1
ATOM 751 N N . ASP A 1 90 ? -18.385 -34.214 10.542 1.00 33.77 90 ASP A N 1
ATOM 752 C CA . ASP A 1 90 ? -18.840 -34.122 11.913 1.00 36.31 90 ASP A CA 1
ATOM 753 C C . ASP A 1 90 ? -17.713 -33.910 12.926 1.00 32.60 90 ASP A C 1
ATOM 754 O O . ASP A 1 90 ? -17.958 -33.725 14.120 1.00 34.23 90 ASP A O 1
ATOM 759 N N . ASN A 1 91 ? -16.480 -33.942 12.458 1.00 28.60 91 ASN A N 1
ATOM 760 C CA . ASN A 1 91 ? -15.330 -33.572 13.301 1.00 29.51 91 ASN A CA 1
ATOM 761 C C . ASN A 1 91 ? -14.628 -32.284 12.844 1.00 25.56 91 ASN A C 1
ATOM 762 O O . ASN A 1 91 ? -13.522 -32.003 13.276 1.00 27.38 91 ASN A O 1
ATOM 767 N N . LEU A 1 92 ? -15.319 -31.462 12.065 1.00 24.83 92 LEU A N 1
ATOM 768 C CA . LEU A 1 92 ? -14.718 -30.231 11.565 1.00 25.80 92 LEU A CA 1
ATOM 769 C C . LEU A 1 92 ? -15.426 -28.947 12.032 1.00 23.40 92 LEU A C 1
ATOM 770 O O . LEU A 1 92 ? -16.635 -28.927 12.239 1.00 22.22 92 LEU A O 1
ATOM 775 N N . GLN A 1 93 ? -14.669 -27.861 12.110 1.00 20.56 93 GLN A N 1
ATOM 776 C CA . GLN A 1 93 ? -15.172 -26.605 12.596 1.00 19.24 93 GLN A CA 1
ATOM 777 C C . GLN A 1 93 ? -14.368 -25.478 11.961 1.00 21.71 93 GLN A C 1
ATOM 778 O O . GLN A 1 93 ? -13.222 -25.667 11.559 1.00 18.62 93 GLN A O 1
ATOM 784 N N . THR A 1 94 ? -15.001 -24.312 11.928 1.00 20.04 94 THR A N 1
ATOM 785 C CA . THR A 1 94 ? -14.404 -23.070 11.539 1.00 18.89 94 THR A CA 1
ATOM 786 C C . THR A 1 94 ? -13.678 -22.477 12.719 1.00 17.57 94 THR A C 1
ATOM 787 O O . THR A 1 94 ? -14.227 -22.362 13.834 1.00 17.98 94 THR A O 1
ATOM 791 N N . LEU A 1 95 ? -12.435 -22.099 12.465 1.00 17.12 95 LEU A N 1
ATOM 792 C CA . LEU A 1 95 ? -11.637 -21.308 13.403 1.00 19.20 95 LEU A CA 1
ATOM 793 C C . LEU A 1 95 ? -11.176 -20.044 12.693 1.00 18.39 95 LEU A C 1
ATOM 794 O O . LEU A 1 95 ? -10.731 -20.100 11.530 1.00 18.90 95 LEU A O 1
ATOM 799 N N . CYS A 1 96 ? -11.187 -18.909 13.389 1.00 18.35 96 CYS A N 1
ATOM 800 C CA . CYS A 1 96 ? -10.481 -17.763 12.892 1.00 18.84 96 CYS A CA 1
ATOM 801 C C . CYS A 1 96 ? -8.968 -18.100 12.876 1.00 18.24 96 CYS A C 1
ATOM 802 O O . CYS A 1 96 ? -8.489 -19.072 13.510 1.00 17.55 96 CYS A O 1
ATOM 805 N N . THR A 1 97 ? -8.202 -17.301 12.147 1.00 17.86 97 THR A N 1
ATOM 806 C CA . THR A 1 97 ? -6.787 -17.616 11.985 1.00 17.66 97 THR A CA 1
ATOM 807 C C . THR A 1 97 ? -5.958 -17.417 13.250 1.00 17.38 97 THR A C 1
ATOM 808 O O . THR A 1 97 ? -4.959 -18.062 13.412 1.00 18.73 97 THR A O 1
ATOM 812 N N . VAL A 1 98 ? -6.412 -16.583 14.172 1.00 19.45 98 VAL A N 1
ATOM 813 C CA . VAL A 1 98 ? -5.737 -16.396 15.437 1.00 19.51 98 VAL A CA 1
ATOM 814 C C . VAL A 1 98 ? -5.938 -17.649 16.317 1.00 20.06 98 VAL A C 1
ATOM 815 O O . VAL A 1 98 ? -4.995 -18.217 16.839 1.00 17.37 98 VAL A O 1
ATOM 819 N N . CYS A 1 99 ? -7.157 -18.127 16.404 1.00 19.98 99 CYS A N 1
ATOM 820 C CA . CYS A 1 99 ? -7.376 -19.408 17.098 1.00 21.07 99 CYS A CA 1
ATOM 821 C C . CYS A 1 99 ? -6.667 -20.596 16.422 1.00 21.39 99 CYS A C 1
ATOM 822 O O . CYS A 1 99 ? -6.203 -21.527 17.074 1.00 20.03 99 CYS A O 1
ATOM 825 N N . HIS A 1 100 ? -6.669 -20.608 15.108 1.00 20.51 100 HIS A N 1
ATOM 826 C CA . HIS A 1 100 ? -6.038 -21.680 14.388 1.00 20.38 100 HIS A CA 1
ATOM 827 C C . HIS A 1 100 ? -4.520 -21.703 14.679 1.00 22.02 100 HIS A C 1
ATOM 828 O O . HIS A 1 100 ? -3.935 -22.761 14.845 1.00 18.83 100 HIS A O 1
ATOM 835 N N . LYS A 1 101 ? -3.894 -20.529 14.676 1.00 22.40 101 LYS A N 1
ATOM 836 C CA . LYS A 1 101 ? -2.472 -20.433 15.005 1.00 25.38 101 LYS A CA 1
ATOM 837 C C . LYS A 1 101 ? -2.096 -20.795 16.460 1.00 26.38 101 LYS A C 1
ATOM 838 O O . LYS A 1 101 ? -1.054 -21.436 16.678 1.00 24.64 101 LYS A O 1
ATOM 844 N N . GLU A 1 102 ? -2.934 -20.417 17.431 1.00 25.57 102 GLU A N 1
ATOM 845 C CA . GLU A 1 102 ? -2.769 -20.907 18.811 1.00 29.18 102 GLU A CA 1
ATOM 846 C C . GLU A 1 102 ? -2.829 -22.427 18.851 1.00 29.38 102 GLU A C 1
ATOM 847 O O . GLU A 1 102 ? -2.037 -23.078 19.529 1.00 31.76 102 GLU A O 1
ATOM 853 N N . ARG A 1 103 ? -3.806 -22.996 18.164 1.00 28.71 103 ARG A N 1
ATOM 854 C CA . ARG A 1 103 ? -3.934 -24.444 18.117 1.00 28.13 103 ARG A CA 1
ATOM 855 C C . ARG A 1 103 ? -2.727 -25.138 17.470 1.00 29.78 103 ARG A C 1
ATOM 856 O O . ARG A 1 103 ? -2.159 -26.086 18.028 1.00 26.54 103 ARG A O 1
ATOM 864 N N . THR A 1 104 ? -2.310 -24.631 16.322 1.00 26.01 104 THR A N 1
ATOM 865 C CA . THR A 1 104 ? -1.131 -25.141 15.632 1.00 29.55 104 THR A CA 1
ATOM 866 C C . THR A 1 104 ? 0.146 -25.073 16.491 1.00 28.36 104 THR A C 1
ATOM 867 O O . THR A 1 104 ? 0.964 -26.011 16.527 1.00 31.27 104 THR A O 1
ATOM 871 N N . ALA A 1 105 ? 0.340 -23.953 17.155 1.00 27.73 105 ALA A N 1
ATOM 872 C CA . ALA A 1 105 ? 1.484 -23.736 18.039 1.00 30.09 105 ALA A CA 1
ATOM 873 C C . ALA A 1 105 ? 1.448 -24.663 19.243 1.00 32.85 105 ALA A C 1
ATOM 874 O O . ALA A 1 105 ? 2.468 -25.264 19.600 1.00 37.90 105 ALA A O 1
ATOM 876 N N . ARG A 1 106 ? 0.270 -24.864 19.807 1.00 37.14 106 ARG A N 1
ATOM 877 C CA . ARG A 1 106 ? 0.098 -25.828 20.898 1.00 39.35 106 ARG A CA 1
ATOM 878 C C . ARG A 1 106 ? 0.400 -27.269 20.453 1.00 37.84 106 ARG A C 1
ATOM 879 O O . ARG A 1 106 ? 1.117 -28.013 21.138 1.00 36.27 106 ARG A O 1
ATOM 887 N N . GLN A 1 107 ? -0.078 -27.640 19.275 1.00 33.44 107 GLN A N 1
ATOM 888 C CA . GLN A 1 107 ? 0.138 -28.982 18.787 1.00 31.46 107 GLN A CA 1
ATOM 889 C C . GLN A 1 107 ? 1.596 -29.279 18.477 1.00 34.77 107 GLN A C 1
ATOM 890 O O . GLN A 1 107 ? 2.020 -30.425 18.604 1.00 31.31 107 GLN A O 1
ATOM 896 N N . ALA A 1 108 ? 2.349 -28.255 18.036 1.00 33.15 108 ALA A N 1
ATOM 897 C CA . ALA A 1 108 ? 3.814 -28.374 17.855 1.00 36.40 108 ALA A CA 1
ATOM 898 C C . ALA A 1 108 ? 4.575 -28.591 19.166 1.00 37.99 108 ALA A C 1
ATOM 899 O O . ALA A 1 108 ? 5.467 -29.416 19.221 1.00 38.99 108 ALA A O 1
ATOM 901 N N . LYS A 1 109 ? 4.137 -27.952 20.238 1.00 44.30 109 LYS A N 1
ATOM 902 C CA . LYS A 1 109 ? 4.674 -28.251 21.560 1.00 49.56 109 LYS A CA 1
ATOM 903 C C . LYS A 1 109 ? 4.309 -29.660 21.985 1.00 52.54 109 LYS A C 1
ATOM 904 O O . LYS A 1 109 ? 5.148 -30.375 22.513 1.00 58.09 109 LYS A O 1
ATOM 910 N N . GLU A 1 110 ? 3.063 -30.064 21.745 1.00 48.38 110 GLU A N 1
ATOM 911 C CA . GLU A 1 110 ? 2.622 -31.412 22.080 1.00 49.48 110 GLU A CA 1
ATOM 912 C C . GLU A 1 110 ? 3.455 -32.453 21.360 1.00 47.69 110 GLU A C 1
ATOM 913 O O . GLU A 1 110 ? 3.838 -33.439 21.973 1.00 48.69 110 GLU A O 1
ATOM 919 N N . ARG A 1 111 ? 3.728 -32.235 20.076 1.00 38.96 111 ARG A N 1
ATOM 920 C CA . ARG A 1 111 ? 4.631 -33.114 19.333 1.00 41.81 111 ARG A CA 1
ATOM 921 C C . ARG A 1 111 ? 6.054 -33.182 19.951 1.00 45.46 111 ARG A C 1
ATOM 922 O O . ARG A 1 111 ? 6.644 -34.269 20.087 1.00 46.68 111 ARG A O 1
ATOM 930 N N . SER A 1 112 ? 6.567 -32.027 20.379 1.00 44.95 112 SER A N 1
ATOM 931 C CA . SER A 1 112 ? 7.740 -31.955 21.267 1.00 46.76 112 SER A CA 1
ATOM 932 C C . SER A 1 112 ? 7.628 -32.821 22.509 1.00 44.80 112 SER A C 1
ATOM 933 O O . SER A 1 112 ? 8.504 -33.613 22.783 1.00 45.40 112 SER A O 1
ATOM 936 N N . GLN A 1 113 ? 6.588 -32.602 23.311 1.00 42.94 113 GLN A N 1
ATOM 937 C CA . GLN A 1 113 ? 6.358 -33.428 24.515 1.00 45.43 113 GLN A CA 1
ATOM 938 C C . GLN A 1 113 ? 6.319 -34.942 24.203 1.00 43.48 113 GLN A C 1
ATOM 939 O O . GLN A 1 113 ? 6.876 -35.757 24.955 1.00 38.67 113 GLN A O 1
ATOM 945 N N . VAL A 1 114 ? 5.693 -35.317 23.090 1.00 43.18 114 VAL A N 1
ATOM 946 C CA . VAL A 1 114 ? 5.678 -36.717 22.687 1.00 44.92 114 VAL A CA 1
ATOM 947 C C . VAL A 1 114 ? 7.074 -37.236 22.343 1.00 46.26 114 VAL A C 1
ATOM 948 O O . VAL A 1 114 ? 7.478 -38.309 22.811 1.00 43.57 114 VAL A O 1
ATOM 952 N N . ARG A 1 115 ? 7.826 -36.470 21.569 1.00 46.53 115 ARG A N 1
ATOM 953 C CA . ARG A 1 115 ? 9.175 -36.913 21.216 1.00 52.89 115 ARG A CA 1
ATOM 954 C C . ARG A 1 115 ? 10.085 -37.051 22.450 1.00 55.86 115 ARG A C 1
ATOM 955 O O . ARG A 1 115 ? 10.908 -37.973 22.549 1.00 56.82 115 ARG A O 1
ATOM 963 N N . ARG A 1 116 ? 9.931 -36.096 23.366 1.00 60.69 116 ARG A N 1
ATOM 964 C CA . ARG A 1 116 ? 10.661 -36.051 24.646 1.00 62.77 116 ARG A CA 1
ATOM 965 C C . ARG A 1 116 ? 10.367 -37.279 25.502 1.00 59.45 116 ARG A C 1
ATOM 966 O O . ARG A 1 116 ? 11.284 -37.962 25.959 1.00 57.02 116 ARG A O 1
ATOM 974 N N . GLN A 1 117 ? 9.081 -37.563 25.698 1.00 54.98 117 GLN A N 1
ATOM 975 C CA . GLN A 1 117 ? 8.672 -38.616 26.607 1.00 56.76 117 GLN A CA 1
ATOM 976 C C . GLN A 1 117 ? 9.005 -40.016 26.059 1.00 57.14 117 GLN A C 1
ATOM 977 O O . GLN A 1 117 ? 8.932 -40.983 26.791 1.00 55.83 117 GLN A O 1
ATOM 983 N N . SER A 1 118 ? 9.523 -40.098 24.831 1.00 61.17 118 SER A N 1
ATOM 984 C CA . SER A 1 118 ? 9.887 -41.381 24.241 1.00 64.48 118 SER A CA 1
ATOM 985 C C . SER A 1 118 ? 11.383 -41.511 23.871 1.00 67.42 118 SER A C 1
ATOM 986 O O . SER A 1 118 ? 11.841 -42.600 23.524 1.00 60.29 118 SER A O 1
ATOM 989 N N . LEU A 1 119 ? 12.157 -40.435 24.010 1.00 64.19 119 LEU A N 1
ATOM 990 C CA . LEU A 1 119 ? 13.600 -40.505 23.751 1.00 67.19 119 LEU A CA 1
ATOM 991 C C . LEU A 1 119 ? 14.299 -41.602 24.571 1.00 61.93 119 LEU A C 1
ATOM 992 O O . LEU A 1 119 ? 14.084 -41.716 25.780 1.00 54.09 119 LEU A O 1
ATOM 997 N N . SER B 1 1 ? -1.742 -2.208 -11.927 1.00 40.15 1 SER B N 1
ATOM 998 C CA . SER B 1 1 ? -1.239 -3.340 -11.097 1.00 38.34 1 SER B CA 1
ATOM 999 C C . SER B 1 1 ? -2.385 -4.337 -10.791 1.00 35.57 1 SER B C 1
ATOM 1000 O O . SER B 1 1 ? -3.471 -3.940 -10.393 1.00 36.00 1 SER B O 1
ATOM 1003 N N . MET B 1 2 ? -2.063 -5.614 -10.790 1.00 33.69 2 MET B N 1
ATOM 1004 C CA . MET B 1 2 ? -3.047 -6.633 -10.506 1.00 34.29 2 MET B CA 1
ATOM 1005 C C . MET B 1 2 ? -2.904 -7.146 -9.100 1.00 29.19 2 MET B C 1
ATOM 1006 O O . MET B 1 2 ? -3.510 -8.151 -8.780 1.00 30.74 2 MET B O 1
ATOM 1011 N N . SER B 1 3 ? -2.079 -6.498 -8.262 1.00 26.43 3 SER B N 1
ATOM 1012 C CA . SER B 1 3 ? -1.731 -7.064 -6.963 1.00 25.30 3 SER B CA 1
ATOM 1013 C C . SER B 1 3 ? -2.978 -7.246 -6.059 1.00 23.96 3 SER B C 1
ATOM 1014 O O . SER B 1 3 ? -3.045 -8.194 -5.262 1.00 23.37 3 SER B O 1
ATOM 1017 N N . ASN B 1 4 ? -3.978 -6.396 -6.241 1.00 21.73 4 ASN B N 1
ATOM 1018 C CA . ASN B 1 4 ? -5.161 -6.392 -5.376 1.00 22.43 4 ASN B CA 1
ATOM 1019 C C . ASN B 1 4 ? -6.127 -7.437 -5.921 1.00 20.87 4 ASN B C 1
ATOM 1020 O O . ASN B 1 4 ? -7.290 -7.151 -6.256 1.00 19.84 4 ASN B O 1
ATOM 1025 N N . ASN B 1 5 ? -5.645 -8.663 -6.014 1.00 21.23 5 ASN B N 1
ATOM 1026 C CA . ASN B 1 5 ? -6.289 -9.630 -6.868 1.00 21.67 5 ASN B CA 1
ATOM 1027 C C . ASN B 1 5 ? -7.659 -10.136 -6.391 1.00 21.95 5 ASN B C 1
ATOM 1028 O O . ASN B 1 5 ? -8.585 -10.292 -7.206 1.00 19.81 5 ASN B O 1
ATOM 1033 N N . SER B 1 6 ? -7.783 -10.431 -5.096 1.00 21.52 6 SER B N 1
ATOM 1034 C CA . SER B 1 6 ? -9.076 -10.849 -4.528 1.00 21.14 6 SER B CA 1
ATOM 1035 C C . SER B 1 6 ? -10.185 -9.867 -4.853 1.00 20.57 6 SER B C 1
ATOM 1036 O O . SER B 1 6 ? -11.243 -10.252 -5.321 1.00 19.29 6 SER B O 1
ATOM 1039 N N . TYR B 1 7 ? -9.915 -8.592 -4.591 1.00 21.19 7 TYR B N 1
ATOM 1040 C CA . TYR B 1 7 ? -10.876 -7.564 -4.852 1.00 22.80 7 TYR B CA 1
ATOM 1041 C C . TYR B 1 7 ? -11.249 -7.553 -6.307 1.00 22.53 7 TYR B C 1
ATOM 1042 O O . TYR B 1 7 ? -12.431 -7.503 -6.643 1.00 22.52 7 TYR B O 1
ATOM 1051 N N . LEU B 1 8 ? -10.240 -7.524 -7.175 1.00 21.76 8 LEU B N 1
ATOM 1052 C CA . LEU B 1 8 ? -10.483 -7.454 -8.614 1.00 22.25 8 LEU B CA 1
ATOM 1053 C C . LEU B 1 8 ? -11.266 -8.665 -9.138 1.00 22.38 8 LEU B C 1
ATOM 1054 O O . LEU B 1 8 ? -12.211 -8.485 -9.931 1.00 22.96 8 LEU B O 1
ATOM 1059 N N . ARG B 1 9 ? -10.859 -9.884 -8.740 1.00 21.28 9 ARG B N 1
ATOM 1060 C CA . ARG B 1 9 ? -11.553 -11.095 -9.133 1.00 20.53 9 ARG B CA 1
ATOM 1061 C C . ARG B 1 9 ? -13.034 -10.972 -8.787 1.00 21.22 9 ARG B C 1
ATOM 1062 O O . ARG B 1 9 ? -13.885 -11.235 -9.617 1.00 22.64 9 ARG B O 1
ATOM 1070 N N . ALA B 1 10 ? -13.334 -10.544 -7.568 1.00 23.38 10 ALA B N 1
ATOM 1071 C CA . ALA B 1 10 ? -14.714 -10.519 -7.076 1.00 24.20 10 ALA B CA 1
ATOM 1072 C C . ALA B 1 10 ? -15.542 -9.459 -7.829 1.00 25.53 10 ALA B C 1
ATOM 1073 O O . ALA B 1 10 ? -16.693 -9.717 -8.190 1.00 20.46 10 ALA B O 1
ATOM 1075 N N . LYS B 1 11 ? -14.951 -8.272 -8.034 1.00 24.73 11 LYS B N 1
ATOM 1076 C CA . LYS B 1 11 ? -15.599 -7.254 -8.824 1.00 28.95 11 LYS B CA 1
ATOM 1077 C C . LYS B 1 11 ? -15.932 -7.747 -10.224 1.00 28.23 11 LYS B C 1
ATOM 1078 O O . LYS B 1 11 ? -17.022 -7.549 -10.672 1.00 26.77 11 LYS B O 1
ATOM 1084 N N . VAL B 1 12 ? -14.978 -8.337 -10.922 1.00 26.77 12 VAL B N 1
ATOM 1085 C CA . VAL B 1 12 ? -15.220 -8.746 -12.305 1.00 26.89 12 VAL B CA 1
ATOM 1086 C C . VAL B 1 12 ? -16.259 -9.874 -12.340 1.00 25.60 12 VAL B C 1
ATOM 1087 O O . VAL B 1 12 ? -17.195 -9.830 -13.167 1.00 24.16 12 VAL B O 1
ATOM 1091 N N . PHE B 1 13 ? -16.219 -10.716 -11.312 1.00 22.17 13 PHE B N 1
ATOM 1092 C CA . PHE B 1 13 ? -17.116 -11.877 -11.215 1.00 23.11 13 PHE B CA 1
ATOM 1093 C C . PHE B 1 13 ? -18.578 -11.415 -11.128 1.00 23.99 13 PHE B C 1
ATOM 1094 O O . PHE B 1 13 ? -19.464 -12.107 -11.603 1.00 23.37 13 PHE B O 1
ATOM 1102 N N . GLU B 1 14 ? -18.820 -10.307 -10.451 1.00 25.56 14 GLU B N 1
ATOM 1103 C CA . GLU B 1 14 ? -20.191 -9.771 -10.290 1.00 26.79 14 GLU B CA 1
ATOM 1104 C C . GLU B 1 14 ? -20.889 -9.673 -11.667 1.00 28.96 14 GLU B C 1
ATOM 1105 O O . GLU B 1 14 ? -22.083 -9.826 -11.771 1.00 28.38 14 GLU B O 1
ATOM 1111 N N . THR B 1 15 ? -20.112 -9.358 -12.697 1.00 30.56 15 THR B N 1
ATOM 1112 C CA . THR B 1 15 ? -20.606 -9.221 -14.057 1.00 33.92 15 THR B CA 1
ATOM 1113 C C . THR B 1 15 ? -20.347 -10.430 -14.927 1.00 31.21 15 THR B C 1
ATOM 1114 O O . THR B 1 15 ? -21.142 -10.703 -15.795 1.00 31.32 15 THR B O 1
ATOM 1118 N N . GLU B 1 16 ? -19.254 -11.173 -14.715 1.00 28.12 16 GLU B N 1
ATOM 1119 C CA . GLU B 1 16 ? -18.875 -12.201 -15.688 1.00 25.46 16 GLU B CA 1
ATOM 1120 C C . GLU B 1 16 ? -19.026 -13.637 -15.202 1.00 22.97 16 GLU B C 1
ATOM 1121 O O . GLU B 1 16 ? -19.014 -14.564 -16.022 1.00 19.83 16 GLU B O 1
ATOM 1127 N N . HIS B 1 17 ? -19.175 -13.796 -13.883 1.00 21.27 17 HIS B N 1
ATOM 1128 C CA . HIS B 1 17 ? -19.470 -15.068 -13.245 1.00 22.41 17 HIS B CA 1
ATOM 1129 C C . HIS B 1 17 ? -18.508 -16.171 -13.623 1.00 22.32 17 HIS B C 1
ATOM 1130 O O . HIS B 1 17 ? -18.908 -17.345 -13.727 1.00 22.76 17 HIS B O 1
ATOM 1137 N N . GLY B 1 18 ? -17.221 -15.830 -13.784 1.00 19.74 18 GLY B N 1
ATOM 1138 C CA . GLY B 1 18 ? -16.272 -16.866 -14.073 1.00 20.47 18 GLY B CA 1
ATOM 1139 C C . GLY B 1 18 ? -16.397 -17.480 -15.453 1.00 20.63 18 GLY B C 1
ATOM 1140 O O . GLY B 1 18 ? -15.958 -18.630 -15.661 1.00 21.19 18 GLY B O 1
ATOM 1141 N N . VAL B 1 19 ? -17.017 -16.744 -16.380 1.00 20.01 19 VAL B N 1
ATOM 1142 C CA . VAL B 1 19 ? -17.089 -17.142 -17.783 1.00 21.06 19 VAL B CA 1
ATOM 1143 C C . VAL B 1 19 ? -15.977 -16.507 -18.588 1.00 21.69 19 VAL B C 1
ATOM 1144 O O . VAL B 1 19 ? -15.770 -15.287 -18.537 1.00 20.45 19 VAL B O 1
ATOM 1148 N N . CYS B 1 20 ? -15.285 -17.314 -19.382 1.00 22.43 20 CYS B N 1
ATOM 1149 C CA . CYS B 1 20 ? -14.195 -16.778 -20.182 1.00 23.29 20 CYS B CA 1
ATOM 1150 C C . CYS B 1 20 ? -14.730 -15.900 -21.282 1.00 25.51 20 CYS B C 1
ATOM 1151 O O . CYS B 1 20 ? -15.590 -16.305 -22.047 1.00 24.66 20 CYS B O 1
ATOM 1154 N N . GLN B 1 21 ? -14.179 -14.702 -21.385 1.00 28.27 21 GLN B N 1
ATOM 1155 C CA . GLN B 1 21 ? -14.689 -13.751 -22.355 1.00 29.62 21 GLN B CA 1
ATOM 1156 C C . GLN B 1 21 ? -14.103 -13.970 -23.751 1.00 30.64 21 GLN B C 1
ATOM 1157 O O . GLN B 1 21 ? -14.558 -13.345 -24.683 1.00 31.80 21 GLN B O 1
ATOM 1163 N N . LEU B 1 22 ? -13.100 -14.846 -23.885 1.00 30.59 22 LEU B N 1
ATOM 1164 C CA . LEU B 1 22 ? -12.551 -15.213 -25.190 1.00 32.04 22 LEU B CA 1
ATOM 1165 C C . LEU B 1 22 ? -13.220 -16.451 -25.779 1.00 32.70 22 LEU B C 1
ATOM 1166 O O . LEU B 1 22 ? -13.593 -16.443 -26.946 1.00 33.09 22 LEU B O 1
ATOM 1171 N N . CYS B 1 23 ? -13.357 -17.518 -25.004 1.00 31.66 23 CYS B N 1
ATOM 1172 C CA . CYS B 1 23 ? -13.838 -18.788 -25.559 1.00 30.26 23 CYS B CA 1
ATOM 1173 C C . CYS B 1 23 ? -15.198 -19.191 -25.025 1.00 30.29 23 CYS B C 1
ATOM 1174 O O . CYS B 1 23 ? -15.735 -20.224 -25.421 1.00 29.33 23 CYS B O 1
ATOM 1177 N N . ASN B 1 24 ? -15.674 -18.445 -24.031 1.00 30.50 24 ASN B N 1
ATOM 1178 C CA A ASN B 1 24 ? -16.977 -18.591 -23.411 0.50 29.39 24 ASN B CA 1
ATOM 1179 C CA B ASN B 1 24 ? -17.029 -18.630 -23.513 0.50 28.44 24 ASN B CA 1
ATOM 1180 C C . ASN B 1 24 ? -17.226 -19.898 -22.660 1.00 28.60 24 ASN B C 1
ATOM 1181 O O . ASN B 1 24 ? -18.355 -20.180 -22.242 1.00 26.48 24 ASN B O 1
ATOM 1190 N N . VAL B 1 25 ? -16.162 -20.602 -22.291 1.00 23.68 25 VAL B N 1
ATOM 1191 C CA . VAL B 1 25 ? -16.353 -21.640 -21.279 1.00 25.23 25 VAL B CA 1
ATOM 1192 C C . VAL B 1 25 ? -16.812 -21.090 -19.917 1.00 22.74 25 VAL B C 1
ATOM 1193 O O . VAL B 1 25 ? -16.441 -20.000 -19.500 1.00 19.06 25 VAL B O 1
ATOM 1197 N N . ASN B 1 26 ? -17.699 -21.824 -19.255 1.00 24.02 26 ASN B N 1
ATOM 1198 C CA . ASN B 1 26 ? -18.071 -21.451 -17.882 1.00 23.82 26 ASN B CA 1
ATOM 1199 C C . ASN B 1 26 ? -17.071 -22.143 -16.926 1.00 22.67 26 ASN B C 1
ATOM 1200 O O . ASN B 1 26 ? -17.305 -23.272 -16.447 1.00 21.11 26 ASN B O 1
ATOM 1205 N N . ALA B 1 27 ? -15.986 -21.427 -16.624 1.00 19.95 27 ALA B N 1
ATOM 1206 C CA . ALA B 1 27 ? -14.878 -21.988 -15.859 1.00 18.85 27 ALA B CA 1
ATOM 1207 C C . ALA B 1 27 ? -15.264 -22.131 -14.394 1.00 18.39 27 ALA B C 1
ATOM 1208 O O . ALA B 1 27 ? -14.852 -23.084 -13.734 1.00 18.47 27 ALA B O 1
ATOM 1210 N N . GLN B 1 28 ? -16.126 -21.241 -13.905 1.00 18.05 28 GLN B N 1
ATOM 1211 C CA . GLN B 1 28 ? -16.607 -21.353 -12.515 1.00 19.14 28 GLN B CA 1
ATOM 1212 C C . GLN B 1 28 ? -17.489 -22.610 -12.307 1.00 19.63 28 GLN B C 1
ATOM 1213 O O . GLN B 1 28 ? -17.438 -23.267 -11.257 1.00 19.59 28 GLN B O 1
ATOM 1219 N N . GLU B 1 29 ? -18.317 -22.920 -13.285 1.00 19.77 29 GLU B N 1
ATOM 1220 C CA . GLU B 1 29 ? -19.159 -24.096 -13.184 1.00 21.51 29 GLU B CA 1
ATOM 1221 C C . GLU B 1 29 ? -18.289 -25.352 -13.116 1.00 19.95 29 GLU B C 1
ATOM 1222 O O . GLU B 1 29 ? -18.600 -26.297 -12.375 1.00 17.75 29 GLU B O 1
ATOM 1228 N N . LEU B 1 30 ? -17.223 -25.390 -13.911 1.00 20.42 30 LEU B N 1
ATOM 1229 C CA . LEU B 1 30 ? -16.347 -26.552 -13.886 1.00 19.00 30 LEU B CA 1
ATOM 1230 C C . LEU B 1 30 ? -15.670 -26.675 -12.515 1.00 18.35 30 LEU B C 1
ATOM 1231 O O . LEU B 1 30 ? -15.523 -27.771 -11.973 1.00 18.02 30 LEU B O 1
ATOM 1236 N N . PHE B 1 31 ? -15.205 -25.565 -11.973 1.00 17.92 31 PHE B N 1
ATOM 1237 C CA . PHE B 1 31 ? -14.650 -25.526 -10.621 1.00 18.34 31 PHE B CA 1
ATOM 1238 C C . PHE B 1 31 ? -15.634 -26.167 -9.615 1.00 19.39 31 PHE B C 1
ATOM 1239 O O . PHE B 1 31 ? -15.244 -27.025 -8.804 1.00 18.55 31 PHE B O 1
ATOM 1247 N N . LEU B 1 32 ? -16.904 -25.746 -9.650 1.00 18.84 32 LEU B N 1
ATOM 1248 C CA . LEU B 1 32 ? -17.874 -26.264 -8.646 1.00 19.16 32 LEU B CA 1
ATOM 1249 C C . LEU B 1 32 ? -18.109 -27.762 -8.820 1.00 18.32 32 LEU B C 1
ATOM 1250 O O . LEU B 1 32 ? -18.220 -28.487 -7.855 1.00 16.99 32 LEU B O 1
ATOM 1255 N N . ARG B 1 33 ? -18.127 -28.224 -10.065 1.00 20.29 33 ARG B N 1
ATOM 1256 C CA A ARG B 1 33 ? -18.258 -29.633 -10.351 0.60 21.93 33 ARG B CA 1
ATOM 1257 C CA B ARG B 1 33 ? -18.250 -29.654 -10.373 0.40 20.91 33 ARG B CA 1
ATOM 1258 C C . ARG B 1 33 ? -17.069 -30.420 -9.801 1.00 21.69 33 ARG B C 1
ATOM 1259 O O . ARG B 1 33 ? -17.246 -31.452 -9.129 1.00 21.94 33 ARG B O 1
ATOM 1274 N N . LEU B 1 34 ? -15.854 -29.946 -10.097 1.00 21.03 34 LEU B N 1
ATOM 1275 C CA . LEU B 1 34 ? -14.664 -30.584 -9.578 1.00 21.95 34 LEU B CA 1
ATOM 1276 C C . LEU B 1 34 ? -14.589 -30.565 -8.056 1.00 20.54 34 LEU B C 1
ATOM 1277 O O . LEU B 1 34 ? -14.255 -31.560 -7.445 1.00 20.67 34 LEU B O 1
ATOM 1282 N N . ARG B 1 35 ? -14.889 -29.426 -7.450 1.00 19.73 35 ARG B N 1
ATOM 1283 C CA . ARG B 1 35 ? -14.811 -29.295 -6.020 1.00 18.95 35 ARG B CA 1
ATOM 1284 C C . ARG B 1 35 ? -15.656 -30.386 -5.377 1.00 19.67 35 ARG B C 1
ATOM 1285 O O . ARG B 1 35 ? -15.270 -31.000 -4.399 1.00 19.51 35 ARG B O 1
ATOM 1293 N N . ASP B 1 36 ? -16.864 -30.571 -5.884 1.00 19.79 36 ASP B N 1
ATOM 1294 C CA . ASP B 1 36 ? -17.789 -31.393 -5.166 1.00 21.53 36 ASP B CA 1
ATOM 1295 C C . ASP B 1 36 ? -17.757 -32.845 -5.605 1.00 22.32 36 ASP B C 1
ATOM 1296 O O . ASP B 1 36 ? -18.428 -33.656 -5.005 1.00 22.69 36 ASP B O 1
ATOM 1301 N N . ALA B 1 37 ? -17.011 -33.148 -6.663 1.00 23.57 37 ALA B N 1
ATOM 1302 C CA . ALA B 1 37 ? -16.754 -34.542 -7.060 1.00 23.57 37 ALA B CA 1
ATOM 1303 C C . ALA B 1 37 ? -15.742 -35.209 -6.108 1.00 24.43 37 ALA B C 1
ATOM 1304 O O . ALA B 1 37 ? -14.795 -34.564 -5.653 1.00 20.69 37 ALA B O 1
ATOM 1306 N N . PRO B 1 38 ? -15.853 -36.550 -5.938 1.00 26.20 38 PRO B N 1
ATOM 1307 C CA . PRO B 1 38 ? -14.811 -37.309 -5.258 1.00 26.59 38 PRO B CA 1
ATOM 1308 C C . PRO B 1 38 ? -13.475 -37.178 -5.947 1.00 25.61 38 PRO B C 1
ATOM 1309 O O . PRO B 1 38 ? -13.445 -37.121 -7.175 1.00 24.71 38 PRO B O 1
ATOM 1313 N N . LYS B 1 39 ? -12.389 -37.136 -5.182 1.00 27.74 39 LYS B N 1
ATOM 1314 C CA A LYS B 1 39 ? -11.050 -37.016 -5.776 0.70 29.64 39 LYS B CA 1
ATOM 1315 C CA B LYS B 1 39 ? -11.025 -37.070 -5.734 0.30 28.06 39 LYS B CA 1
ATOM 1316 C C . LYS B 1 39 ? -10.840 -38.049 -6.898 1.00 29.31 39 LYS B C 1
ATOM 1317 O O . LYS B 1 39 ? -10.252 -37.725 -7.938 1.00 26.79 39 LYS B O 1
ATOM 1328 N N . SER B 1 40 ? -11.401 -39.242 -6.719 1.00 32.99 40 SER B N 1
ATOM 1329 C CA . SER B 1 40 ? -11.207 -40.349 -7.655 1.00 33.14 40 SER B CA 1
ATOM 1330 C C . SER B 1 40 ? -11.913 -40.156 -9.010 1.00 35.32 40 SER B C 1
ATOM 1331 O O . SER B 1 40 ? -11.510 -40.779 -9.982 1.00 36.47 40 SER B O 1
ATOM 1334 N N . GLN B 1 41 ? -12.860 -39.217 -9.100 1.00 30.25 41 GLN B N 1
ATOM 1335 C CA . GLN B 1 41 ? -13.442 -38.840 -10.376 1.00 31.32 41 GLN B CA 1
ATOM 1336 C C . GLN B 1 41 ? -12.886 -37.593 -11.057 1.00 27.54 41 GLN B C 1
ATOM 1337 O O . GLN B 1 41 ? -13.189 -37.374 -12.221 1.00 25.79 41 GLN B O 1
ATOM 1343 N N . ARG B 1 42 ? -11.968 -36.880 -10.406 1.00 25.68 42 ARG B N 1
ATOM 1344 C CA . ARG B 1 42 ? -11.506 -35.566 -10.912 1.00 24.22 42 ARG B CA 1
ATOM 1345 C C . ARG B 1 42 ? -10.609 -35.660 -12.138 1.00 24.14 42 ARG B C 1
ATOM 1346 O O . ARG B 1 42 ? -10.814 -34.949 -13.118 1.00 22.41 42 ARG B O 1
ATOM 1354 N N . LYS B 1 43 ? -9.761 -36.692 -12.187 1.00 23.84 43 LYS B N 1
ATOM 1355 C CA . LYS B 1 43 ? -8.850 -36.822 -13.314 1.00 25.05 43 LYS B CA 1
ATOM 1356 C C . LYS B 1 43 ? -9.584 -36.968 -14.669 1.00 23.74 43 LYS B C 1
ATOM 1357 O O . LYS B 1 43 ? -9.334 -36.223 -15.637 1.00 21.80 43 LYS B O 1
ATOM 1363 N N . ASN B 1 44 ? -10.523 -37.900 -14.726 1.00 24.51 44 ASN B N 1
ATOM 1364 C CA . ASN B 1 44 ? -11.257 -38.105 -15.973 1.00 25.36 44 ASN B CA 1
ATOM 1365 C C . ASN B 1 44 ? -12.134 -36.916 -16.370 1.00 25.85 44 ASN B C 1
ATOM 1366 O O . ASN B 1 44 ? -12.226 -36.610 -17.551 1.00 26.20 44 ASN B O 1
ATOM 1371 N N . LEU B 1 45 ? -12.716 -36.215 -15.399 1.00 25.69 45 LEU B N 1
ATOM 1372 C CA . LEU B 1 45 ? -13.405 -34.943 -15.680 1.00 27.04 45 LEU B CA 1
ATOM 1373 C C . LEU B 1 45 ? -12.467 -33.891 -16.281 1.00 26.39 45 LEU B C 1
ATOM 1374 O O . LEU B 1 45 ? -12.812 -33.191 -17.218 1.00 26.31 45 LEU B O 1
ATOM 1379 N N . LEU B 1 46 ? -11.281 -33.746 -15.714 1.00 24.17 46 LEU B N 1
ATOM 1380 C CA . LEU B 1 46 ? -10.349 -32.727 -16.209 1.00 22.61 46 LEU B CA 1
ATOM 1381 C C . LEU B 1 46 ? -9.835 -33.049 -17.604 1.00 23.49 46 LEU B C 1
ATOM 1382 O O . LEU B 1 46 ? -9.683 -32.158 -18.436 1.00 24.13 46 LEU B O 1
ATOM 1387 N N . TYR B 1 47 ? -9.557 -34.323 -17.898 1.00 23.46 47 TYR B N 1
ATOM 1388 C CA . TYR B 1 47 ? -9.046 -34.642 -19.241 1.00 24.19 47 TYR B CA 1
ATOM 1389 C C . TYR B 1 47 ? -10.147 -34.742 -20.292 1.00 24.46 47 TYR B C 1
ATOM 1390 O O . TYR B 1 47 ? -9.851 -34.836 -21.467 1.00 24.59 47 TYR B O 1
ATOM 1399 N N . ALA B 1 48 ? -11.405 -34.818 -19.876 1.00 23.98 48 ALA B N 1
ATOM 1400 C CA . ALA B 1 48 ? -12.505 -34.880 -20.816 1.00 24.48 48 ALA B CA 1
ATOM 1401 C C . ALA B 1 48 ? -12.885 -33.501 -21.375 1.00 27.37 48 ALA B C 1
ATOM 1402 O O . ALA B 1 48 ? -13.751 -33.429 -22.225 1.00 30.43 48 ALA B O 1
ATOM 1404 N N . THR B 1 49 ? -12.329 -32.408 -20.863 1.00 26.36 49 THR B N 1
ATOM 1405 C CA . THR B 1 49 ? -12.805 -31.081 -21.302 1.00 27.80 49 THR B CA 1
ATOM 1406 C C . THR B 1 49 ? -11.622 -30.121 -21.439 1.00 25.81 49 THR B C 1
ATOM 1407 O O . THR B 1 49 ? -10.503 -30.574 -21.632 1.00 28.01 49 THR B O 1
ATOM 1411 N N . TRP B 1 50 ? -11.904 -28.820 -21.560 1.00 25.21 50 TRP B N 1
ATOM 1412 C CA . TRP B 1 50 ? -10.909 -27.825 -22.029 1.00 25.63 50 TRP B CA 1
ATOM 1413 C C . TRP B 1 50 ? -9.670 -27.749 -21.140 1.00 23.11 50 TRP B C 1
ATOM 1414 O O . TRP B 1 50 ? -8.608 -27.293 -21.570 1.00 24.39 50 TRP B O 1
ATOM 1425 N N . THR B 1 51 ? -9.837 -28.104 -19.869 1.00 21.24 51 THR B N 1
ATOM 1426 C CA . THR B 1 51 ? -8.741 -28.212 -18.907 1.00 21.75 51 THR B CA 1
ATOM 1427 C C . THR B 1 51 ? -7.626 -29.208 -19.333 1.00 23.09 51 THR B C 1
ATOM 1428 O O . THR B 1 51 ? -6.489 -29.185 -18.802 1.00 23.37 51 THR B O 1
ATOM 1432 N N . SER B 1 52 ? -7.945 -30.134 -20.216 1.00 26.04 52 SER B N 1
ATOM 1433 C CA . SER B 1 52 ? -6.935 -31.123 -20.642 1.00 29.39 52 SER B CA 1
ATOM 1434 C C . SER B 1 52 ? -5.655 -30.479 -21.184 1.00 31.67 52 SER B C 1
ATOM 1435 O O . SER B 1 52 ? -4.589 -31.082 -21.177 1.00 33.51 52 SER B O 1
ATOM 1438 N N . LYS B 1 53 ? -5.775 -29.245 -21.629 1.00 33.65 53 LYS B N 1
ATOM 1439 C CA . LYS B 1 53 ? -4.628 -28.496 -22.152 1.00 37.82 53 LYS B CA 1
ATOM 1440 C C . LYS B 1 53 ? -3.769 -27.796 -21.105 1.00 33.54 53 LYS B C 1
ATOM 1441 O O . LYS B 1 53 ? -2.820 -27.147 -21.461 1.00 36.49 53 LYS B O 1
ATOM 1447 N N . LEU B 1 54 ? -4.092 -27.925 -19.822 1.00 30.04 54 LEU B N 1
ATOM 1448 C CA . LEU B 1 54 ? -3.303 -27.298 -18.772 1.00 28.82 54 LEU B CA 1
ATOM 1449 C C . LEU B 1 54 ? -2.053 -28.132 -18.459 1.00 31.74 54 LEU B C 1
ATOM 1450 O O . LEU B 1 54 ? -2.064 -29.337 -18.706 1.00 28.36 54 LEU B O 1
ATOM 1455 N N . PRO B 1 55 ? -1.011 -27.506 -17.852 1.00 31.05 55 PRO B N 1
ATOM 1456 C CA . PRO B 1 55 ? 0.123 -28.293 -17.377 1.00 34.63 55 PRO B CA 1
ATOM 1457 C C . PRO B 1 55 ? -0.253 -29.404 -16.414 1.00 31.61 55 PRO B C 1
ATOM 1458 O O . PRO B 1 55 ? -1.099 -29.239 -15.505 1.00 27.53 55 PRO B O 1
ATOM 1462 N N . LEU B 1 56 ? 0.395 -30.531 -16.617 1.00 31.68 56 LEU B N 1
ATOM 1463 C CA . LEU B 1 56 ? 0.278 -31.680 -15.722 1.00 34.38 56 LEU B CA 1
ATOM 1464 C C . LEU B 1 56 ? 0.334 -31.326 -14.252 1.00 32.94 56 LEU B C 1
ATOM 1465 O O . LEU B 1 56 ? -0.430 -31.846 -13.452 1.00 28.65 56 LEU B O 1
ATOM 1470 N N . GLU B 1 57 ? 1.347 -30.554 -13.875 1.00 34.00 57 GLU B N 1
ATOM 1471 C CA . GLU B 1 57 ? 1.499 -30.127 -12.503 1.00 36.29 57 GLU B CA 1
ATOM 1472 C C . GLU B 1 57 ? 0.174 -29.496 -11.987 1.00 30.41 57 GLU B C 1
ATOM 1473 O O . GLU B 1 57 ? -0.234 -29.720 -10.863 1.00 26.03 57 GLU B O 1
ATOM 1479 N N . GLN B 1 58 ? -0.365 -28.563 -12.758 1.00 27.03 58 GLN B N 1
ATOM 1480 C CA . GLN B 1 58 ? -1.565 -27.839 -12.347 1.00 28.57 58 GLN B CA 1
ATOM 1481 C C . GLN B 1 58 ? -2.778 -28.794 -12.241 1.00 25.67 58 GLN B C 1
ATOM 1482 O O . GLN B 1 58 ? -3.470 -28.792 -11.232 1.00 23.59 58 GLN B O 1
ATOM 1488 N N . LEU B 1 59 ? -2.879 -29.715 -13.193 1.00 23.69 59 LEU B N 1
ATOM 1489 C CA . LEU B 1 59 ? -3.919 -30.745 -13.194 1.00 24.33 59 LEU B CA 1
ATOM 1490 C C . LEU B 1 59 ? -3.819 -31.635 -11.959 1.00 25.79 59 LEU B C 1
ATOM 1491 O O . LEU B 1 59 ? -4.820 -31.981 -11.338 1.00 23.64 59 LEU B O 1
ATOM 1496 N N . ASN B 1 60 ? -2.610 -31.948 -11.534 1.00 25.08 60 ASN B N 1
ATOM 1497 C CA . ASN B 1 60 ? -2.477 -32.728 -10.327 1.00 25.34 60 ASN B CA 1
ATOM 1498 C C . ASN B 1 60 ? -2.894 -31.953 -9.081 1.00 24.59 60 ASN B C 1
ATOM 1499 O O . ASN B 1 60 ? -3.495 -32.511 -8.195 1.00 23.55 60 ASN B O 1
ATOM 1504 N N . GLU B 1 61 ? -2.633 -30.660 -9.044 1.00 23.87 61 GLU B N 1
ATOM 1505 C CA . GLU B 1 61 ? -3.129 -29.854 -7.942 1.00 25.75 61 GLU B CA 1
ATOM 1506 C C . GLU B 1 61 ? -4.650 -29.762 -7.940 1.00 24.42 61 GLU B C 1
ATOM 1507 O O . GLU B 1 61 ? -5.288 -29.745 -6.870 1.00 24.14 61 GLU B O 1
ATOM 1513 N N . MET B 1 62 ? -5.206 -29.652 -9.140 1.00 20.26 62 MET B N 1
ATOM 1514 C CA . MET B 1 62 ? -6.655 -29.644 -9.305 1.00 20.76 62 MET B CA 1
ATOM 1515 C C . MET B 1 62 ? -7.340 -30.955 -8.892 1.00 21.19 62 MET B C 1
ATOM 1516 O O . MET B 1 62 ? -8.498 -30.942 -8.446 1.00 21.52 62 MET B O 1
ATOM 1521 N N . ILE B 1 63 ? -6.676 -32.097 -9.082 1.00 19.59 63 ILE B N 1
ATOM 1522 C CA . ILE B 1 63 ? -7.197 -33.369 -8.618 1.00 21.22 63 ILE B CA 1
ATOM 1523 C C . ILE B 1 63 ? -7.208 -33.422 -7.071 1.00 21.31 63 ILE B C 1
ATOM 1524 O O . ILE B 1 63 ? -8.132 -33.961 -6.449 1.00 22.04 63 ILE B O 1
ATOM 1529 N N . ARG B 1 64 ? -6.134 -32.948 -6.468 1.00 22.35 64 ARG B N 1
ATOM 1530 C CA A ARG B 1 64 ? -5.977 -32.977 -5.018 0.50 23.84 64 ARG B CA 1
ATOM 1531 C CA B ARG B 1 64 ? -5.968 -32.973 -5.018 0.50 24.41 64 ARG B CA 1
ATOM 1532 C C . ARG B 1 64 ? -6.919 -31.987 -4.347 1.00 22.64 64 ARG B C 1
ATOM 1533 O O . ARG B 1 64 ? -7.571 -32.304 -3.362 1.00 22.45 64 ARG B O 1
ATOM 1548 N N . ASN B 1 65 ? -6.982 -30.786 -4.877 1.00 21.84 65 ASN B N 1
ATOM 1549 C CA . ASN B 1 65 ? -7.643 -29.693 -4.177 1.00 20.87 65 ASN B CA 1
ATOM 1550 C C . ASN B 1 65 ? -7.908 -28.512 -5.120 1.00 20.58 65 ASN B C 1
ATOM 1551 O O . ASN B 1 65 ? -7.155 -27.507 -5.143 1.00 18.72 65 ASN B O 1
ATOM 1556 N N . PRO B 1 66 ? -8.990 -28.607 -5.890 1.00 21.07 66 PRO B N 1
ATOM 1557 C CA . PRO B 1 66 ? -9.218 -27.518 -6.840 1.00 21.60 66 PRO B CA 1
ATOM 1558 C C . PRO B 1 66 ? -9.584 -26.204 -6.131 1.00 21.06 66 PRO B C 1
ATOM 1559 O O . PRO B 1 66 ? -10.161 -26.211 -5.029 1.00 18.51 66 PRO B O 1
ATOM 1563 N N . GLY B 1 67 ? -9.068 -25.108 -6.685 1.00 21.07 67 GLY B N 1
ATOM 1564 C CA . GLY B 1 67 ? -9.405 -23.753 -6.286 1.00 20.98 67 GLY B CA 1
ATOM 1565 C C . GLY B 1 67 ? -9.803 -22.943 -7.500 1.00 19.47 67 GLY B C 1
ATOM 1566 O O . GLY B 1 67 ? -9.403 -23.256 -8.637 1.00 18.00 67 GLY B O 1
ATOM 1567 N N . GLU B 1 68 ? -10.576 -21.889 -7.256 1.00 19.28 68 GLU B N 1
ATOM 1568 C CA . GLU B 1 68 ? -11.120 -21.081 -8.334 1.00 20.04 68 GLU B CA 1
ATOM 1569 C C . GLU B 1 68 ? -10.026 -20.558 -9.292 1.00 18.63 68 GLU B C 1
ATOM 1570 O O . GLU B 1 68 ? -10.234 -20.486 -10.476 1.00 16.16 68 GLU B O 1
ATOM 1576 N N . GLY B 1 69 ? -8.860 -20.246 -8.741 1.00 18.67 69 GLY B N 1
ATOM 1577 C CA . GLY B 1 69 ? -7.738 -19.703 -9.536 1.00 20.80 69 GLY B CA 1
ATOM 1578 C C . GLY B 1 69 ? -7.121 -20.728 -10.491 1.00 20.37 69 GLY B C 1
ATOM 1579 O O . GLY B 1 69 ? -6.472 -20.338 -11.438 1.00 22.50 69 GLY B O 1
ATOM 1580 N N . HIS B 1 70 ? -7.383 -22.014 -10.282 1.00 20.20 70 HIS B N 1
ATOM 1581 C CA . HIS B 1 70 ? -7.012 -23.023 -11.285 1.00 20.26 70 HIS B CA 1
ATOM 1582 C C . HIS B 1 70 ? -7.852 -22.986 -12.545 1.00 19.99 70 HIS B C 1
ATOM 1583 O O . HIS B 1 70 ? -7.452 -23.536 -13.567 1.00 20.33 70 HIS B O 1
ATOM 1590 N N . PHE B 1 71 ? -9.007 -22.314 -12.475 1.00 18.70 71 PHE B N 1
ATOM 1591 C CA . PHE B 1 71 ? -9.976 -22.362 -13.542 1.00 19.65 71 PHE B CA 1
ATOM 1592 C C . PHE B 1 71 ? -10.154 -21.043 -14.307 1.00 18.33 71 PHE B C 1
ATOM 1593 O O . PHE B 1 71 ? -10.327 -21.058 -15.509 1.00 19.13 71 PHE B O 1
ATOM 1601 N N . TRP B 1 72 ? -10.135 -19.933 -13.599 1.00 18.78 72 TRP B N 1
ATOM 1602 C CA . TRP B 1 72 ? -10.216 -18.629 -14.237 1.00 19.75 72 TRP B CA 1
ATOM 1603 C C . TRP B 1 72 ? -9.381 -17.569 -13.531 1.00 20.96 72 TRP B C 1
ATOM 1604 O O . TRP B 1 72 ? -9.040 -17.690 -12.312 1.00 21.24 72 TRP B O 1
ATOM 1615 N N . GLN B 1 73 ? -9.051 -16.533 -14.297 1.00 21.73 73 GLN B N 1
ATOM 1616 C CA . GLN B 1 73 ? -8.182 -15.444 -13.886 1.00 21.46 73 GLN B CA 1
ATOM 1617 C C . GLN B 1 73 ? -8.724 -14.174 -14.501 1.00 25.30 73 GLN B C 1
ATOM 1618 O O . GLN B 1 73 ? -9.442 -14.223 -15.509 1.00 25.79 73 GLN B O 1
ATOM 1624 N N . VAL B 1 74 ? -8.477 -13.048 -13.828 1.00 24.50 74 VAL B N 1
ATOM 1625 C CA A VAL B 1 74 ? -8.733 -11.744 -14.366 0.50 25.13 74 VAL B CA 1
ATOM 1626 C CA B VAL B 1 74 ? -8.744 -11.770 -14.423 0.50 23.96 74 VAL B CA 1
ATOM 1627 C C . VAL B 1 74 ? -7.494 -11.266 -15.101 1.00 26.05 74 VAL B C 1
ATOM 1628 O O . VAL B 1 74 ? -6.379 -11.424 -14.589 1.00 25.08 74 VAL B O 1
ATOM 1635 N N . ASP B 1 75 ? -7.690 -10.681 -16.272 1.00 25.54 75 ASP B N 1
ATOM 1636 C CA . ASP B 1 75 ? -6.590 -10.159 -17.030 1.00 28.85 75 ASP B CA 1
ATOM 1637 C C . ASP B 1 75 ? -7.039 -8.949 -17.848 1.00 28.75 75 ASP B C 1
ATOM 1638 O O . ASP B 1 75 ? -8.194 -8.530 -17.772 1.00 28.35 75 ASP B O 1
ATOM 1643 N N . HIS B 1 76 ? -6.125 -8.388 -18.631 1.00 33.81 76 HIS B N 1
ATOM 1644 C CA . HIS B 1 76 ? -6.388 -7.117 -19.328 1.00 32.65 76 HIS B CA 1
ATOM 1645 C C . HIS B 1 76 ? -7.232 -7.375 -20.566 1.00 32.63 76 HIS B C 1
ATOM 1646 O O . HIS B 1 76 ? -7.004 -8.356 -21.281 1.00 29.77 76 HIS B O 1
ATOM 1653 N N . ILE B 1 77 ? -8.104 -6.436 -20.902 1.00 30.66 77 ILE B N 1
ATOM 1654 C CA . ILE B 1 77 ? -8.822 -6.556 -22.176 1.00 33.78 77 ILE B CA 1
ATOM 1655 C C . ILE B 1 77 ? -7.875 -6.222 -23.344 1.00 36.07 77 ILE B C 1
ATOM 1656 O O . ILE B 1 77 ? -7.868 -6.898 -24.367 1.00 36.47 77 ILE B O 1
ATOM 1661 N N . LYS B 1 78 ? -7.155 -5.124 -23.204 1.00 36.25 78 LYS B N 1
ATOM 1662 C CA . LYS B 1 78 ? -6.258 -4.670 -24.244 1.00 41.06 78 LYS B CA 1
ATOM 1663 C C . LYS B 1 78 ? -4.848 -4.897 -23.749 1.00 39.07 78 LYS B C 1
ATOM 1664 O O . LYS B 1 78 ? -4.316 -4.087 -22.974 1.00 35.49 78 LYS B O 1
ATOM 1670 N N . PRO B 1 79 ? -4.342 -6.113 -23.954 1.00 41.36 79 PRO B N 1
ATOM 1671 C CA . PRO B 1 79 ? -2.994 -6.291 -23.423 1.00 45.32 79 PRO B CA 1
ATOM 1672 C C . PRO B 1 79 ? -2.008 -5.493 -24.259 1.00 40.17 79 PRO B C 1
ATOM 1673 O O . PRO B 1 79 ? -2.222 -5.314 -25.455 1.00 38.95 79 PRO B O 1
ATOM 1677 N N . VAL B 1 80 ? -1.011 -4.943 -23.585 1.00 39.42 80 VAL B N 1
ATOM 1678 C CA . VAL B 1 80 ? 0.090 -4.256 -24.219 1.00 38.37 80 VAL B CA 1
ATOM 1679 C C . VAL B 1 80 ? 1.201 -5.260 -24.560 1.00 35.43 80 VAL B C 1
ATOM 1680 O O . VAL B 1 80 ? 1.502 -6.177 -23.786 1.00 31.44 80 VAL B O 1
ATOM 1684 N N . TYR B 1 81 ? 1.854 -5.031 -25.689 1.00 32.97 81 TYR B N 1
ATOM 1685 C CA . TYR B 1 81 ? 3.047 -5.787 -26.052 1.00 35.86 81 TYR B CA 1
ATOM 1686 C C . TYR B 1 81 ? 4.101 -5.853 -24.935 1.00 37.07 81 TYR B C 1
ATOM 1687 O O . TYR B 1 81 ? 4.612 -4.825 -24.500 1.00 39.50 81 TYR B O 1
ATOM 1696 N N . GLY B 1 82 ? 4.451 -7.064 -24.505 1.00 35.59 82 GLY B N 1
ATOM 1697 C CA . GLY B 1 82 ? 5.392 -7.231 -23.402 1.00 40.23 82 GLY B CA 1
ATOM 1698 C C . GLY B 1 82 ? 4.768 -7.373 -22.015 1.00 44.27 82 GLY B C 1
ATOM 1699 O O . GLY B 1 82 ? 5.452 -7.658 -21.032 1.00 53.57 82 GLY B O 1
ATOM 1700 N N . GLY B 1 83 ? 3.468 -7.179 -21.929 1.00 43.74 83 GLY B N 1
ATOM 1701 C CA . GLY B 1 83 ? 2.798 -7.253 -20.659 1.00 48.01 83 GLY B CA 1
ATOM 1702 C C . GLY B 1 83 ? 2.565 -5.874 -20.084 1.00 52.93 83 GLY B C 1
ATOM 1703 O O . GLY B 1 83 ? 3.092 -4.863 -20.571 1.00 50.33 83 GLY B O 1
ATOM 1704 N N . GLY B 1 84 ? 1.733 -5.851 -19.050 1.00 58.89 84 GLY B N 1
ATOM 1705 C CA . GLY B 1 84 ? 1.313 -4.621 -18.419 1.00 61.49 84 GLY B CA 1
ATOM 1706 C C . GLY B 1 84 ? 0.047 -4.066 -19.027 1.00 58.83 84 GLY B C 1
ATOM 1707 O O . GLY B 1 84 ? -0.592 -4.681 -19.884 1.00 60.58 84 GLY B O 1
ATOM 1708 N N . GLY B 1 85 ? -0.269 -2.847 -18.626 1.00 60.67 85 GLY B N 1
ATOM 1709 C CA . GLY B 1 85 ? -1.478 -2.187 -19.066 1.00 54.96 85 GLY B CA 1
ATOM 1710 C C . GLY B 1 85 ? -2.181 -1.637 -17.859 1.00 48.98 85 GLY B C 1
ATOM 1711 O O . GLY B 1 85 ? -1.767 -1.879 -16.734 1.00 51.31 85 GLY B O 1
ATOM 1712 N N . GLN B 1 86 ? -3.212 -0.852 -18.116 1.00 49.62 86 GLN B N 1
ATOM 1713 C CA A GLN B 1 86 ? -4.034 -0.273 -17.070 0.50 50.74 86 GLN B CA 1
ATOM 1714 C CA B GLN B 1 86 ? -4.035 -0.263 -17.061 0.50 47.04 86 GLN B CA 1
ATOM 1715 C C . GLN B 1 86 ? -4.804 -1.373 -16.342 1.00 46.54 86 GLN B C 1
ATOM 1716 O O . GLN B 1 86 ? -5.340 -2.276 -16.976 1.00 46.41 86 GLN B O 1
ATOM 1727 N N . CYS B 1 87 ? -4.876 -1.275 -15.018 1.00 43.89 87 CYS B N 1
ATOM 1728 C CA . CYS B 1 87 ? -5.563 -2.276 -14.213 1.00 45.57 87 CYS B CA 1
ATOM 1729 C C . CYS B 1 87 ? -6.854 -1.797 -13.612 1.00 41.31 87 CYS B C 1
ATOM 1730 O O . CYS B 1 87 ? -7.365 -2.415 -12.679 1.00 43.43 87 CYS B O 1
ATOM 1733 N N . SER B 1 88 ? -7.405 -0.732 -14.181 1.00 39.54 88 SER B N 1
ATOM 1734 C CA . SER B 1 88 ? -8.752 -0.306 -13.872 1.00 43.56 88 SER B CA 1
ATOM 1735 C C . SER B 1 88 ? -9.781 -1.351 -14.324 1.00 40.78 88 SER B C 1
ATOM 1736 O O . SER B 1 88 ? -9.616 -2.024 -15.350 1.00 35.92 88 SER B O 1
ATOM 1739 N N . LEU B 1 89 ? -10.898 -1.363 -13.618 1.00 41.27 89 LEU B N 1
ATOM 1740 C CA . LEU B 1 89 ? -11.951 -2.332 -13.830 1.00 41.30 89 LEU B CA 1
ATOM 1741 C C . LEU B 1 89 ? -12.502 -2.357 -15.242 1.00 39.87 89 LEU B C 1
ATOM 1742 O O . LEU B 1 89 ? -12.797 -3.416 -15.792 1.00 36.66 89 LEU B O 1
ATOM 1747 N N . ASP B 1 90 ? -12.526 -1.201 -15.876 1.00 41.41 90 ASP B N 1
ATOM 1748 C CA A ASP B 1 90 ? -12.965 -1.161 -17.259 0.50 42.78 90 ASP B CA 1
ATOM 1749 C CA B ASP B 1 90 ? -12.879 -1.038 -17.290 0.50 41.17 90 ASP B CA 1
ATOM 1750 C C . ASP B 1 90 ? -11.916 -1.680 -18.277 1.00 40.20 90 ASP B C 1
ATOM 1751 O O . ASP B 1 90 ? -12.217 -1.779 -19.468 1.00 43.67 90 ASP B O 1
ATOM 1760 N N . ASN B 1 91 ? -10.716 -2.058 -17.822 1.00 36.15 91 ASN B N 1
ATOM 1761 C CA . ASN B 1 91 ? -9.775 -2.786 -18.700 1.00 37.08 91 ASN B CA 1
ATOM 1762 C C . ASN B 1 91 ? -9.576 -4.256 -18.321 1.00 34.37 91 ASN B C 1
ATOM 1763 O O . ASN B 1 91 ? -8.579 -4.861 -18.722 1.00 33.56 91 ASN B O 1
ATOM 1768 N N . LEU B 1 92 ? -10.507 -4.834 -17.571 1.00 30.89 92 LEU B N 1
ATOM 1769 C CA . LEU B 1 92 ? -10.346 -6.191 -17.077 1.00 29.44 92 LEU B CA 1
ATOM 1770 C C . LEU B 1 92 ? -11.388 -7.155 -17.595 1.00 29.69 92 LEU B C 1
ATOM 1771 O O . LEU B 1 92 ? -12.532 -6.791 -17.781 1.00 27.04 92 LEU B O 1
ATOM 1776 N N . GLN B 1 93 ? -10.991 -8.417 -17.748 1.00 26.96 93 GLN B N 1
ATOM 1777 C CA . GLN B 1 93 ? -11.882 -9.445 -18.226 1.00 26.98 93 GLN B CA 1
ATOM 1778 C C . GLN B 1 93 ? -11.458 -10.778 -17.646 1.00 24.21 93 GLN B C 1
ATOM 1779 O O . GLN B 1 93 ? -10.315 -10.941 -17.161 1.00 21.70 93 GLN B O 1
ATOM 1785 N N . THR B 1 94 ? -12.458 -11.644 -17.556 1.00 22.37 94 THR B N 1
ATOM 1786 C CA . THR B 1 94 ? -12.297 -13.041 -17.130 1.00 22.41 94 THR B CA 1
ATOM 1787 C C . THR B 1 94 ? -11.770 -13.879 -18.286 1.00 21.69 94 THR B C 1
ATOM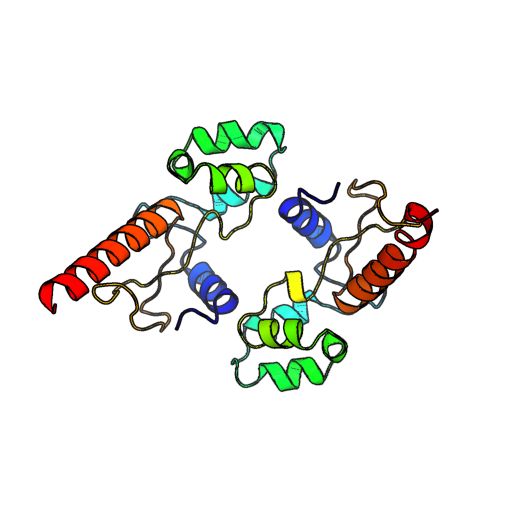 1788 O O . THR B 1 94 ? -12.319 -13.846 -19.423 1.00 22.37 94 THR B O 1
ATOM 1792 N N . LEU B 1 95 ? -10.687 -14.585 -18.014 1.00 22.12 95 LEU B N 1
ATOM 1793 C CA . LEU B 1 95 ? -10.172 -15.629 -18.899 1.00 22.44 95 LEU B CA 1
ATOM 1794 C C . LEU B 1 95 ? -10.151 -16.973 -18.160 1.00 21.19 95 LEU B C 1
ATOM 1795 O O . LEU B 1 95 ? -9.797 -17.041 -16.986 1.00 19.83 95 LEU B O 1
ATOM 1800 N N . CYS B 1 96 ? -10.503 -18.051 -18.848 1.00 20.97 96 CYS B N 1
ATOM 1801 C CA . CYS B 1 96 ? -10.198 -19.393 -18.373 1.00 20.61 96 CYS B CA 1
ATOM 1802 C C . CYS B 1 96 ? -8.679 -19.545 -18.311 1.00 21.22 96 CYS B C 1
ATOM 1803 O O . CYS B 1 96 ? -7.924 -18.764 -18.931 1.00 18.90 96 CYS B O 1
ATOM 1806 N N . THR B 1 97 ? -8.222 -20.493 -17.491 1.00 21.92 97 THR B N 1
ATOM 1807 C CA . THR B 1 97 ? -6.786 -20.661 -17.307 1.00 21.70 97 THR B CA 1
ATOM 1808 C C . THR B 1 97 ? -6.008 -21.118 -18.547 1.00 22.35 97 THR B C 1
ATOM 1809 O O . THR B 1 97 ? -4.824 -20.825 -18.654 1.00 21.08 97 THR B O 1
ATOM 1813 N N . VAL B 1 98 ? -6.675 -21.742 -19.513 1.00 23.07 98 VAL B N 1
ATOM 1814 C CA . VAL B 1 98 ? -6.015 -22.120 -20.785 1.00 23.89 98 VAL B CA 1
ATOM 1815 C C . VAL B 1 98 ? -5.804 -20.889 -21.678 1.00 25.62 98 VAL B C 1
ATOM 1816 O O . VAL B 1 98 ? -4.666 -20.600 -22.101 1.00 22.66 98 VAL B O 1
ATOM 1820 N N . CYS B 1 99 ? -6.835 -20.061 -21.810 1.00 25.02 99 CYS B N 1
ATOM 1821 C CA . CYS B 1 99 ? -6.646 -18.765 -22.473 1.00 25.70 99 CYS B CA 1
ATOM 1822 C C . CYS B 1 99 ? -5.648 -17.851 -21.742 1.00 26.65 99 CYS B C 1
ATOM 1823 O O . CYS B 1 99 ? -4.860 -17.114 -22.372 1.00 25.51 99 CYS B O 1
ATOM 1826 N N . HIS B 1 100 ? -5.679 -17.867 -20.416 1.00 25.27 100 HIS B N 1
ATOM 1827 C CA . HIS B 1 100 ? -4.780 -17.038 -19.659 1.00 26.25 100 HIS B CA 1
ATOM 1828 C C . HIS B 1 100 ? -3.323 -17.471 -19.855 1.00 28.17 100 HIS B C 1
ATOM 1829 O O . HIS B 1 100 ? -2.446 -16.627 -20.014 1.00 25.55 100 HIS B O 1
ATOM 1836 N N . LYS B 1 101 ? -3.074 -18.779 -19.883 1.00 29.23 101 LYS B N 1
ATOM 1837 C CA . LYS B 1 101 ? -1.730 -19.283 -20.091 1.00 30.46 101 LYS B CA 1
ATOM 1838 C C . LYS B 1 101 ? -1.169 -19.000 -21.481 1.00 28.29 101 LYS B C 1
ATOM 1839 O O . LYS B 1 101 ? 0.015 -18.717 -21.593 1.00 24.45 101 LYS B O 1
ATOM 1845 N N . GLU B 1 102 ? -1.992 -19.115 -22.521 1.00 27.12 102 GLU B N 1
ATOM 1846 C CA . GLU B 1 102 ? -1.569 -18.702 -23.860 1.00 31.87 102 GLU B CA 1
ATOM 1847 C C . GLU B 1 102 ? -1.134 -17.221 -23.854 1.00 32.10 102 GLU B C 1
ATOM 1848 O O . GLU B 1 102 ? -0.153 -16.831 -24.487 1.00 27.78 102 GLU B O 1
ATOM 1854 N N . ARG B 1 103 ? -1.947 -16.381 -23.229 1.00 31.05 103 ARG B N 1
ATOM 1855 C CA . ARG B 1 103 ? -1.658 -14.950 -23.207 1.00 31.40 103 ARG B CA 1
ATOM 1856 C C . ARG B 1 103 ? -0.349 -14.706 -22.428 1.00 29.37 103 ARG B C 1
ATOM 1857 O O . ARG B 1 103 ? 0.529 -13.996 -22.879 1.00 29.16 103 ARG B O 1
ATOM 1865 N N . THR B 1 104 ? -0.219 -15.348 -21.273 1.00 27.73 104 THR B N 1
ATOM 1866 C CA . THR B 1 104 ? 0.933 -15.215 -20.409 1.00 31.23 104 THR B CA 1
ATOM 1867 C C . THR B 1 104 ? 2.215 -15.637 -21.102 1.00 30.36 104 THR B C 1
ATOM 1868 O O . THR B 1 104 ? 3.220 -14.931 -21.011 1.00 30.13 104 THR B O 1
ATOM 1872 N N . ALA B 1 105 ? 2.149 -16.762 -21.807 1.00 27.21 105 ALA B N 1
ATOM 1873 C CA . ALA B 1 105 ? 3.274 -17.271 -22.549 1.00 28.88 105 ALA B CA 1
ATOM 1874 C C . ALA B 1 105 ? 3.639 -16.310 -23.681 1.00 29.05 105 ALA B C 1
ATOM 1875 O O . ALA B 1 105 ? 4.817 -16.057 -23.922 1.00 30.05 105 ALA B O 1
ATOM 1877 N N . ARG B 1 106 ? 2.630 -15.787 -24.373 1.00 27.89 106 ARG B N 1
ATOM 1878 C CA . ARG B 1 106 ? 2.904 -14.904 -25.469 1.00 30.11 106 ARG B CA 1
ATOM 1879 C C . ARG B 1 106 ? 3.631 -13.653 -24.963 1.00 27.82 106 ARG B C 1
ATOM 1880 O O . ARG B 1 106 ? 4.625 -13.225 -25.534 1.00 27.51 106 ARG B O 1
ATOM 1888 N N . GLN B 1 107 ? 3.156 -13.110 -23.857 1.00 26.21 107 GLN B N 1
ATOM 1889 C CA . GLN B 1 107 ? 3.647 -11.860 -23.387 1.00 29.30 107 GLN B CA 1
ATOM 1890 C C . GLN B 1 107 ? 5.001 -11.983 -22.762 1.00 27.84 107 GLN B C 1
ATOM 1891 O O . GLN B 1 107 ? 5.766 -11.029 -22.806 1.00 27.07 107 GLN B O 1
ATOM 1897 N N . ALA B 1 108 ? 5.275 -13.140 -22.167 1.00 27.12 108 ALA B N 1
ATOM 1898 C CA . ALA B 1 108 ? 6.606 -13.429 -21.634 1.00 27.54 108 ALA B CA 1
ATOM 1899 C C . ALA B 1 108 ? 7.640 -13.514 -22.750 1.00 27.56 108 ALA B C 1
ATOM 1900 O O . ALA B 1 108 ? 8.764 -13.049 -22.592 1.00 27.87 108 ALA B O 1
ATOM 1902 N N . LYS B 1 109 ? 7.250 -14.071 -23.892 1.00 28.03 109 LYS B N 1
ATOM 1903 C CA . LYS B 1 109 ? 8.134 -14.138 -25.037 1.00 30.30 109 LYS B CA 1
ATOM 1904 C C . LYS B 1 109 ? 8.390 -12.717 -25.602 1.00 29.76 109 LYS B C 1
ATOM 1905 O O . LYS B 1 109 ? 9.544 -12.307 -25.853 1.00 29.13 109 LYS B O 1
ATOM 1911 N N . GLU B 1 110 ? 7.326 -11.944 -25.700 1.00 25.20 110 GLU B N 1
ATOM 1912 C CA . GLU B 1 110 ? 7.444 -10.561 -26.082 1.00 26.20 110 GLU B CA 1
ATOM 1913 C C . GLU B 1 110 ? 8.352 -9.798 -25.156 1.00 25.54 110 GLU B C 1
ATOM 1914 O O . GLU B 1 110 ? 9.196 -9.039 -25.620 1.00 27.01 110 GLU B O 1
ATOM 1920 N N . ARG B 1 111 ? 8.144 -9.936 -23.845 1.00 23.91 111 ARG B N 1
ATOM 1921 C CA A ARG B 1 111 ? 8.916 -9.167 -22.869 0.50 25.36 111 ARG B CA 1
ATOM 1922 C CA B ARG B 1 111 ? 8.924 -9.158 -22.880 0.50 25.12 111 ARG B CA 1
ATOM 1923 C C . ARG B 1 111 ? 10.382 -9.551 -22.975 1.00 25.80 111 ARG B C 1
ATOM 1924 O O . ARG B 1 111 ? 11.255 -8.711 -22.816 1.00 26.46 111 ARG B O 1
ATOM 1939 N N . SER B 1 112 ? 10.632 -10.829 -23.201 1.00 27.45 112 SER B N 1
ATOM 1940 C CA . SER B 1 112 ? 11.977 -11.306 -23.358 1.00 29.06 112 SER B CA 1
ATOM 1941 C C . SER B 1 112 ? 12.702 -10.636 -24.550 1.00 30.50 112 SER B C 1
ATOM 1942 O O . SER B 1 112 ? 13.831 -10.197 -24.398 1.00 27.23 112 SER B O 1
ATOM 1945 N N . GLN B 1 113 ? 12.046 -10.561 -25.700 1.00 30.44 113 GLN B N 1
ATOM 1946 C CA . GLN B 1 113 ? 12.585 -9.833 -26.825 1.00 34.01 113 GLN B CA 1
ATOM 1947 C C . GLN B 1 113 ? 12.811 -8.344 -26.542 1.00 33.59 113 GLN B C 1
ATOM 1948 O O . GLN B 1 113 ? 13.864 -7.777 -26.888 1.00 31.34 113 GLN B O 1
ATOM 1954 N N . VAL B 1 114 ? 11.862 -7.718 -25.871 1.00 26.51 114 VAL B N 1
ATOM 1955 C CA . VAL B 1 114 ? 12.020 -6.339 -25.583 1.00 26.99 114 VAL B CA 1
ATOM 1956 C C . VAL B 1 114 ? 13.229 -6.129 -24.651 1.00 26.83 114 VAL B C 1
ATOM 1957 O O . VAL B 1 114 ? 14.022 -5.204 -24.840 1.00 24.56 114 VAL B O 1
ATOM 1961 N N . ARG B 1 115 ? 13.279 -6.897 -23.571 1.00 25.78 115 ARG B N 1
ATOM 1962 C CA . ARG B 1 115 ? 14.208 -6.620 -22.472 1.00 28.00 115 ARG B CA 1
ATOM 1963 C C . ARG B 1 115 ? 15.631 -7.107 -22.707 1.00 30.76 115 ARG B C 1
ATOM 1964 O O . ARG B 1 115 ? 16.528 -6.757 -21.930 1.00 27.41 115 ARG B O 1
ATOM 1972 N N . ARG B 1 116 ? 15.814 -7.993 -23.690 1.00 33.89 116 ARG B N 1
ATOM 1973 C CA . ARG B 1 116 ? 17.160 -8.399 -24.068 1.00 38.45 116 ARG B CA 1
ATOM 1974 C C . ARG B 1 116 ? 17.743 -7.353 -25.002 1.00 42.10 116 ARG B C 1
ATOM 1975 O O . ARG B 1 116 ? 18.951 -7.202 -25.090 1.00 45.17 116 ARG B O 1
ATOM 1983 N N . GLN B 1 117 ? 16.860 -6.614 -25.662 1.00 48.42 117 GLN B N 1
ATOM 1984 C CA . GLN B 1 117 ? 17.258 -5.550 -26.574 1.00 55.49 117 GLN B CA 1
ATOM 1985 C C . GLN B 1 117 ? 18.494 -4.815 -26.070 1.00 61.39 117 GLN B C 1
ATOM 1986 O O . GLN B 1 117 ? 18.381 -3.692 -25.579 1.00 61.08 117 GLN B O 1
#

Foldseek 3Di:
DCPVPVVLVVVQCVPQVQAAPPPGDNLNVLLVVLQPDDLVCNLVSCCVDPNVQPDPVLSVVSSVHDDSVSFKGKAFQDADQLGDDDPPSVGIGIHTVNVVVVVNVNSPVSVVVVVVVVD/DCPVPVVLVVVQCVPQVQAAPPPGDNLNVLLVVLQPDDLVPQLVSCCVDPNVPPDPVLSVCSSVHDDSVSFKGKDFQDADALGDDDPDSVGIGIHTPNVVVVVVVRNPVRVVVVVVD

Radius of gyration: 20.32 Å; Cα contacts (8 Å, |Δi|>4): 343; chains: 2; bounding box: 41×44×53 Å

B-factor: mean 31.36, std 11.41, range [16.03, 80.71]

InterPro domains:
  IPR000330 SNF2, N-terminal domain [PF00176] (41-303)
  IPR001650 Helicase, C-terminal domain-like [PF00271] (330-435)
  IPR001650 Helicase, C-terminal domain-like [PS51194] (325-481)
  IPR001650 Helicase, C-terminal domain-like [SM00490] (352-435)
  IPR001876 Zinc finger, RanBP2-type [PF00641] (625-647)
  IPR001876 Zinc finger, RanBP2-type [PS01358] (625-644)
  IPR001876 Zinc finger, RanBP2-type [PS50199] (621-650)
  IPR001876 Zinc finger, RanBP2-type [SM00547] (623-647)
  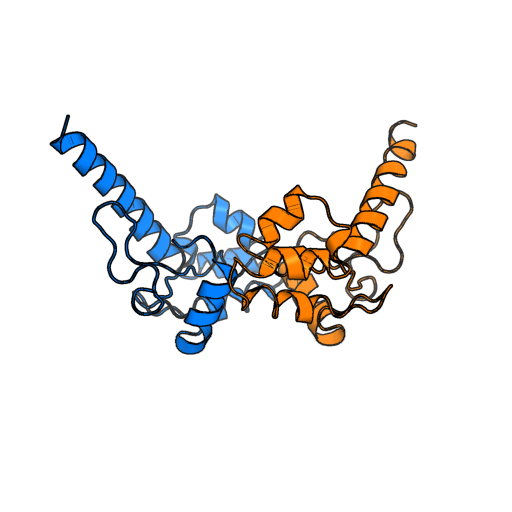IPR002711 HNH endonuclease [PF01844] (1011-1050)
  IPR003615 HNH nuclease [SM00507] (995-1046)
  IPR003615 HNH nuclease [cd00085] (1011-1049)
  IPR014001 Helicase superfamily 1/2, ATP-binding domain [PS51192] (46-208)
  IPR014001 Helicase superfamily 1/2, ATP-binding domain [SM00487] (33-211)
  IPR027417 P-loop containing nucleoside triphosphate hydrolase [G3DSA:3.40.50.300] (277-524)
  IPR027417 P-loop containing nucleoside triphosphate hydrolase [SSF52540] (22-256)
  IPR027417 P-loop containing nucleoside triphosphate hydrolase [SSF52540] (149-481)
  IPR036443 Zinc finger, RanBP2-type superfamily [SSF90209] (623-648)
  IPR038718 SNF2-like, N-terminal domain superfamily [G3DSA:3.40.50.10810] (14-276)
  IPR049730 SNF2/RAD5-like, C-terminal helicase domain [cd18793] (321-446)

Organism: Homo sapiens (NCBI:txid9606)

GO terms:
  GO:0070530 K63-linked polyubiquitin modification-dependent protein binding (F, IDA)
  GO:0043596 nuclear replication fork (C, IDA)
  GO:0009411 response to UV (P, IDA)
  GO:0036310 ATP-dependent DNA/DNA annealing activity (F, IDA)
  GO:0004520 DNA endonuclease activity (F, IDA)
  GO:0031297 replication fork processing (P, IDA)
  GO:0006281 DNA repair (P, IDA)
  GO:0006974 DNA damage response (P, IDA)
  GO:0005634 nucleus (C, EXP)
  GO:0005694 chromosome (C, EXP)
  GO:0016887 ATP hydrolysis activity (F, EXP)
  GO:0005515 protein binding (F, IPI)
  GO:0005654 nucleoplasm (C, IDA)
  GO:0071932 replication fork reversal (P, IDA)

Nearest PDB structures (foldseek):
  5mkw-assembly2_B  TM=1.009E+00  e=2.155E-22  Homo sapiens
  5mkw-assembly2_B  TM=9.929E-01  e=1.136E-20  Homo sapiens
  8zf0-assembly1_A  TM=2.963E-01  e=2.656E+00  Oryza sativa Japonica Group

Sequence (236 aa):
SMSNNSYLRAKVFETEHGVCQLCNNVNAQELFLRRLRDAPKSQRKNLLYATWTSKLPLEQLNEMIRRNPGEEGHFWQVVDHIKPVYGGGGQQCSLDNLQTLCTVCHKERTARQAKERSQVRRQSLSMSNNSYLRAKVFETEHGVCQLCNNVNAQELFLRRLRDAPKKSQRKNLLYATWTSKLPLEQLNEMIRRNPGEGHFWQVVDHIKPVYGGGGQQCSLDDNLQTLCTVCHKERTARQAKERRSQVRRQ